Protein AF-A0A1Y3MZN8-F1 (afdb_monomer_lite)

Foldseek 3Di:
DDDDPPPPDPDDDPLVVLLVVLLCPPVPCVDPVVVVCQQQQLVSLLVSCVVCVVSVHNVSDDLVVVLVQLQQQADPQLAGTSGHPHDGWLVSRLSSLSSCVSSVNNVVGPLVSSLSQLLVQQDPQRFGAGHPVRDTFLVSLVSSCNSCVSVVRNVSHDPVSVVVQQVQQQDPVRAGARGRPHDGDPVNGD

pLDDT: mean 92.93, std 9.63, range [48.59, 98.75]

Structure (mmCIF, N/CA/C/O backbone):
data_AF-A0A1Y3MZN8-F1
#
_entry.id   AF-A0A1Y3MZN8-F1
#
loop_
_atom_site.group_PDB
_atom_site.id
_atom_site.type_symbol
_atom_site.label_atom_id
_atom_site.label_alt_id
_atom_site.label_comp_id
_atom_site.label_asym_id
_atom_site.label_entity_id
_atom_site.label_seq_id
_atom_site.pdbx_PDB_ins_code
_atom_site.Cartn_x
_atom_site.Cartn_y
_atom_site.Cartn_z
_atom_site.occupancy
_atom_site.B_iso_or_equiv
_atom_site.auth_seq_id
_atom_site.auth_comp_id
_atom_site.auth_asym_id
_atom_site.auth_atom_id
_atom_site.pdbx_PDB_model_num
ATOM 1 N N . MET A 1 1 ? 20.634 -31.016 40.117 1.00 48.59 1 MET A N 1
ATOM 2 C CA . MET A 1 1 ? 20.096 -29.992 39.199 1.00 48.59 1 MET A CA 1
ATOM 3 C C . MET A 1 1 ? 18.591 -29.995 39.355 1.00 48.59 1 MET A C 1
ATOM 5 O O . MET A 1 1 ? 17.971 -30.985 39.003 1.00 48.59 1 MET A O 1
ATOM 9 N N . SER A 1 2 ? 18.028 -28.968 39.987 1.00 57.25 2 SER A N 1
ATOM 10 C CA . SER A 1 2 ? 16.578 -28.796 40.109 1.00 57.25 2 SER A CA 1
ATOM 11 C C . SER A 1 2 ? 15.991 -28.454 38.739 1.00 57.25 2 SER A C 1
ATOM 13 O O . SER A 1 2 ? 16.454 -27.506 38.106 1.00 57.25 2 SER A O 1
ATOM 15 N N . GLU A 1 3 ? 15.002 -29.222 38.284 1.00 60.75 3 GLU A N 1
ATOM 16 C CA . GLU A 1 3 ? 14.207 -28.900 37.097 1.00 60.75 3 GLU A CA 1
ATOM 17 C C . GLU A 1 3 ? 13.545 -27.529 37.275 1.00 60.75 3 GLU A C 1
ATOM 19 O O . GLU A 1 3 ? 12.799 -27.299 38.230 1.00 60.75 3 GLU A O 1
ATOM 24 N N . ILE A 1 4 ? 13.834 -26.603 36.360 1.00 66.38 4 ILE A N 1
ATOM 25 C CA . ILE A 1 4 ? 13.130 -25.326 36.268 1.00 66.38 4 ILE A CA 1
ATOM 26 C C . ILE A 1 4 ? 11.736 -25.641 35.722 1.00 66.38 4 ILE A C 1
ATOM 28 O O . ILE A 1 4 ? 11.580 -25.950 34.541 1.00 66.38 4 ILE A O 1
ATOM 32 N N . LYS A 1 5 ? 10.716 -25.581 36.582 1.00 61.28 5 LYS A N 1
ATOM 33 C CA . LYS A 1 5 ? 9.319 -25.572 36.140 1.00 61.28 5 LYS A CA 1
ATOM 34 C C . LYS A 1 5 ? 9.062 -24.241 35.439 1.00 61.28 5 LYS A C 1
ATOM 36 O O . LYS A 1 5 ? 8.977 -23.209 36.096 1.00 61.28 5 LYS A O 1
ATOM 41 N N . ILE A 1 6 ? 8.958 -24.265 34.114 1.00 66.06 6 ILE A N 1
ATOM 42 C CA . ILE A 1 6 ? 8.431 -23.131 33.354 1.00 66.06 6 ILE A CA 1
ATOM 43 C C . ILE A 1 6 ? 6.932 -23.077 33.665 1.00 66.06 6 ILE A C 1
ATOM 45 O O . ILE A 1 6 ? 6.164 -23.895 33.159 1.00 66.06 6 ILE A O 1
ATOM 49 N N . GLU A 1 7 ? 6.521 -22.167 34.548 1.00 66.75 7 GLU A N 1
ATOM 50 C CA . GLU A 1 7 ? 5.107 -21.837 34.726 1.00 66.75 7 GLU A CA 1
ATOM 51 C C . GLU A 1 7 ? 4.574 -21.290 33.398 1.00 66.75 7 GLU A C 1
ATOM 53 O O . GLU A 1 7 ? 4.899 -20.178 32.983 1.00 66.75 7 GLU A O 1
ATOM 58 N N . GLN A 1 8 ? 3.769 -22.090 32.698 1.00 64.38 8 GLN A N 1
ATOM 59 C CA . GLN A 1 8 ? 2.957 -21.589 31.598 1.00 64.38 8 GLN A CA 1
ATOM 60 C C . GLN A 1 8 ? 1.834 -20.747 32.195 1.00 64.38 8 GLN A C 1
ATOM 62 O O . GLN A 1 8 ? 0.797 -21.263 32.610 1.00 64.38 8 GLN A O 1
ATOM 67 N N . PHE A 1 9 ? 2.048 -19.436 32.247 1.00 62.34 9 PHE A N 1
ATOM 68 C CA . PHE A 1 9 ? 0.963 -18.500 32.490 1.00 62.34 9 PHE A CA 1
ATOM 69 C C . PHE A 1 9 ? -0.005 -18.577 31.302 1.00 62.34 9 PHE A C 1
ATOM 71 O O . PHE A 1 9 ? 0.437 -18.426 30.159 1.00 62.34 9 PHE A O 1
ATOM 78 N N . PRO A 1 10 ? -1.309 -18.821 31.519 1.00 67.69 10 PRO A N 1
ATOM 79 C CA . PRO A 1 10 ? -2.276 -18.758 30.437 1.00 67.69 10 PRO A CA 1
ATOM 80 C C . PRO A 1 10 ? -2.327 -17.316 29.929 1.00 67.69 10 PRO A C 1
ATOM 82 O O . PRO A 1 10 ? -2.839 -16.420 30.599 1.00 67.69 10 PRO A O 1
ATOM 85 N N . VAL A 1 11 ? -1.759 -17.084 28.746 1.00 82.12 11 VAL A N 1
ATOM 86 C CA . VAL A 1 11 ? -1.818 -15.783 28.081 1.00 82.12 11 VAL A CA 1
ATOM 87 C C . VAL A 1 11 ? -3.250 -15.589 27.595 1.00 82.12 11 VAL A C 1
ATOM 89 O O . VAL A 1 11 ? -3.688 -16.223 26.636 1.00 82.12 11 VAL A O 1
ATOM 92 N N . LYS A 1 12 ? -4.003 -14.737 28.293 1.00 89.50 12 LYS A N 1
ATOM 93 C CA . LYS A 1 12 ? -5.338 -14.308 27.878 1.00 89.50 12 LYS A CA 1
ATOM 94 C C . LYS A 1 12 ? -5.213 -13.010 27.085 1.00 89.50 12 LYS A C 1
ATOM 96 O O . LYS A 1 12 ? -4.598 -12.057 27.555 1.00 89.50 12 LYS A O 1
ATOM 101 N N . LEU A 1 13 ? -5.815 -12.971 25.899 1.00 91.56 13 LEU A N 1
ATOM 102 C CA . LEU A 1 13 ? -5.937 -11.739 25.125 1.00 91.56 13 LEU A CA 1
ATOM 103 C C . LEU A 1 13 ? -6.935 -10.800 25.813 1.00 91.56 13 LEU A C 1
ATOM 105 O O . LEU A 1 13 ? -8.098 -11.149 26.018 1.00 91.56 13 LEU A O 1
ATOM 109 N N . GLU A 1 14 ? -6.480 -9.603 26.164 1.00 94.31 14 GLU A N 1
ATOM 110 C CA . GLU A 1 14 ? -7.276 -8.597 26.868 1.00 94.31 14 GLU A CA 1
ATOM 111 C C . GLU A 1 14 ? -8.025 -7.708 25.863 1.00 94.31 14 GLU A C 1
ATOM 113 O O . GLU A 1 14 ? -7.744 -6.516 25.731 1.00 94.31 14 GLU A O 1
ATOM 118 N N . THR A 1 15 ? -8.975 -8.298 25.128 1.00 95.06 15 THR A N 1
ATOM 119 C CA . THR A 1 15 ? -9.696 -7.652 24.014 1.00 95.06 15 THR A CA 1
ATOM 120 C C . THR A 1 15 ? -10.237 -6.267 24.367 1.00 95.06 15 THR A C 1
ATOM 122 O O . THR A 1 15 ? -10.003 -5.319 23.626 1.00 95.06 15 THR A O 1
ATOM 125 N N . GLU A 1 16 ? -10.888 -6.106 25.520 1.00 95.06 16 GLU A N 1
ATOM 126 C CA . GLU A 1 16 ? -11.476 -4.824 25.939 1.00 95.06 16 GLU A CA 1
ATOM 127 C C . GLU A 1 16 ? -10.440 -3.695 26.047 1.00 95.06 16 GLU A C 1
ATOM 129 O O . GLU A 1 16 ? -10.723 -2.557 25.672 1.00 95.06 16 GLU A O 1
ATOM 134 N N . LYS A 1 17 ? -9.218 -4.003 26.503 1.00 95.12 17 LYS A N 1
ATOM 135 C CA . LYS A 1 17 ? -8.134 -3.014 26.598 1.00 95.12 17 LYS A CA 1
ATOM 136 C C . LYS A 1 17 ? -7.641 -2.602 25.216 1.00 95.12 17 LYS A C 1
ATOM 138 O O . LYS A 1 17 ? -7.389 -1.421 24.998 1.00 95.12 17 LYS A O 1
ATOM 143 N N . HIS A 1 18 ? -7.551 -3.550 24.283 1.00 95.06 18 HIS A N 1
ATOM 144 C CA . HIS A 1 18 ? -7.189 -3.257 22.897 1.00 95.06 18 HIS A CA 1
ATOM 145 C C . HIS A 1 18 ? -8.262 -2.414 22.200 1.00 95.06 18 HIS A C 1
ATOM 147 O O . HIS A 1 18 ? -7.925 -1.419 21.570 1.00 95.06 18 HIS A O 1
ATOM 153 N N . LEU A 1 19 ? -9.548 -2.740 22.370 1.00 94.69 19 LEU A N 1
ATOM 154 C CA . LEU A 1 19 ? -10.644 -1.948 21.798 1.00 94.69 19 LEU A CA 1
ATOM 155 C C . LEU A 1 19 ? -10.687 -0.531 22.371 1.00 94.69 19 LEU A C 1
ATOM 157 O O . LEU A 1 19 ? -10.927 0.419 21.630 1.00 94.69 19 LEU A O 1
ATOM 161 N N . LYS A 1 20 ? -10.434 -0.380 23.676 1.00 94.12 20 LYS A N 1
ATOM 162 C CA . LYS A 1 20 ? -10.314 0.938 24.299 1.00 94.12 20 LYS A CA 1
ATOM 163 C C . LYS A 1 20 ? -9.157 1.733 23.688 1.00 94.12 20 LYS A C 1
ATOM 165 O O . LYS A 1 20 ? -9.376 2.857 23.260 1.00 94.12 20 LYS A O 1
ATOM 170 N N . TYR A 1 21 ? -7.972 1.130 23.581 1.00 93.62 21 TYR A N 1
ATOM 171 C CA . TYR A 1 21 ? -6.814 1.767 22.949 1.00 93.62 21 TYR A CA 1
ATOM 172 C C . TYR A 1 21 ? -7.122 2.227 21.517 1.00 93.62 21 TYR A C 1
ATOM 174 O O . TYR A 1 21 ? -6.865 3.376 21.180 1.00 93.62 21 TYR A O 1
ATOM 182 N N . LEU A 1 22 ? -7.747 1.368 20.704 1.00 92.56 22 LEU A N 1
ATOM 183 C CA . LEU A 1 22 ? -8.125 1.690 19.325 1.00 92.56 22 LEU A CA 1
ATOM 184 C C . LEU A 1 22 ? -9.100 2.872 19.220 1.00 92.56 22 LEU A C 1
ATOM 186 O O . LEU A 1 22 ? -8.965 3.678 18.303 1.00 92.56 22 LEU A O 1
ATOM 190 N N . LYS A 1 23 ? -10.059 2.988 20.149 1.00 89.19 23 LYS A N 1
ATOM 191 C CA . LYS A 1 23 ? -10.977 4.138 20.222 1.00 89.19 23 LYS A CA 1
ATOM 192 C C . LYS A 1 23 ? -10.267 5.414 20.671 1.00 89.19 23 LYS A C 1
ATOM 194 O O . LYS A 1 23 ? -10.567 6.488 20.163 1.00 89.19 23 LYS A O 1
ATOM 199 N N . ASP A 1 24 ? -9.324 5.292 21.601 1.00 88.69 24 ASP A N 1
ATOM 200 C CA . ASP A 1 24 ? -8.628 6.433 22.196 1.00 88.69 24 ASP A CA 1
ATOM 201 C C . ASP A 1 24 ? -7.578 7.067 21.260 1.00 88.69 24 ASP A C 1
ATOM 203 O O . ASP A 1 24 ? -7.214 8.228 21.459 1.00 88.69 24 ASP A O 1
ATOM 207 N N . LEU A 1 25 ? -7.143 6.362 20.205 1.00 83.62 25 LEU A N 1
ATOM 208 C CA . LEU A 1 25 ? -6.173 6.864 19.218 1.00 83.62 25 LEU A CA 1
ATOM 209 C C . LEU A 1 25 ? -6.606 8.163 18.515 1.00 83.62 25 LEU A C 1
ATOM 211 O O . LEU A 1 25 ? -5.743 8.932 18.106 1.00 83.62 25 LEU A O 1
ATOM 215 N N . ASN A 1 26 ? -7.910 8.430 18.389 1.00 74.62 26 ASN A N 1
ATOM 216 C CA . ASN A 1 26 ? -8.420 9.644 17.734 1.00 74.62 26 ASN A CA 1
ATOM 217 C C . ASN A 1 26 ? -8.808 10.767 18.719 1.00 74.62 26 ASN A C 1
ATOM 219 O O . ASN A 1 26 ? -9.203 11.848 18.293 1.00 74.62 26 ASN A O 1
ATOM 223 N N . ASN A 1 27 ? -8.719 10.533 20.033 1.00 74.56 27 ASN A N 1
ATOM 224 C CA . ASN A 1 27 ? -9.294 11.434 21.043 1.00 74.56 27 ASN A CA 1
ATOM 225 C C . ASN A 1 27 ? -8.393 12.628 21.420 1.00 74.56 27 ASN A C 1
ATOM 227 O O . ASN A 1 27 ? -8.853 13.529 22.116 1.00 74.56 27 ASN A O 1
ATOM 231 N N . HIS A 1 28 ? -7.136 12.661 20.966 1.00 72.94 28 HIS A N 1
ATOM 232 C CA . HIS A 1 28 ? -6.119 13.628 21.409 1.00 72.94 28 HIS A CA 1
ATOM 233 C C . HIS A 1 28 ? -5.724 14.623 20.300 1.00 72.94 28 HIS A C 1
ATOM 235 O O . HIS A 1 28 ? -4.547 14.879 20.071 1.00 72.94 28 HIS A O 1
ATOM 241 N N . GLN A 1 29 ? -6.710 15.183 19.589 1.00 74.25 29 GLN A N 1
ATOM 242 C CA . GLN A 1 29 ? -6.488 16.057 18.419 1.00 74.25 29 GLN A CA 1
ATOM 243 C C . GLN A 1 29 ? -5.775 17.385 18.747 1.00 74.25 29 GLN A C 1
ATOM 245 O O . GLN A 1 29 ? -5.175 18.005 17.870 1.00 74.25 29 GLN A O 1
ATOM 250 N N . ASP A 1 30 ? -5.802 17.799 20.016 1.00 74.69 30 ASP A N 1
ATOM 251 C CA . ASP A 1 30 ? -5.185 19.041 20.494 1.00 74.69 30 ASP A CA 1
ATOM 252 C C . ASP A 1 30 ? -3.701 18.877 20.886 1.00 74.69 30 ASP A C 1
ATOM 254 O O . ASP A 1 30 ? -3.036 19.849 21.252 1.00 74.69 30 ASP A O 1
ATOM 258 N N . GLU A 1 31 ? -3.156 17.658 20.831 1.00 82.06 31 GLU A N 1
ATOM 259 C CA . GLU A 1 31 ? -1.791 17.365 21.270 1.00 82.06 31 GLU A CA 1
ATOM 260 C C . GLU A 1 31 ? -0.775 17.456 20.125 1.00 82.06 31 GLU A C 1
ATOM 262 O O . GLU A 1 31 ? -1.060 17.142 18.971 1.00 82.06 31 GLU A O 1
ATOM 267 N N . LEU A 1 32 ? 0.467 17.841 20.440 1.00 79.94 32 LEU A N 1
ATOM 268 C CA . LEU A 1 32 ? 1.551 17.900 19.449 1.00 79.94 32 LEU A CA 1
ATOM 269 C C . LEU A 1 32 ? 1.779 16.540 18.764 1.00 79.94 32 LEU A C 1
ATOM 271 O O . LEU A 1 32 ? 2.056 16.487 17.569 1.00 79.94 32 LEU A O 1
ATOM 275 N N . GLU A 1 33 ? 1.634 15.443 19.508 1.00 78.88 33 GLU A N 1
ATOM 276 C CA .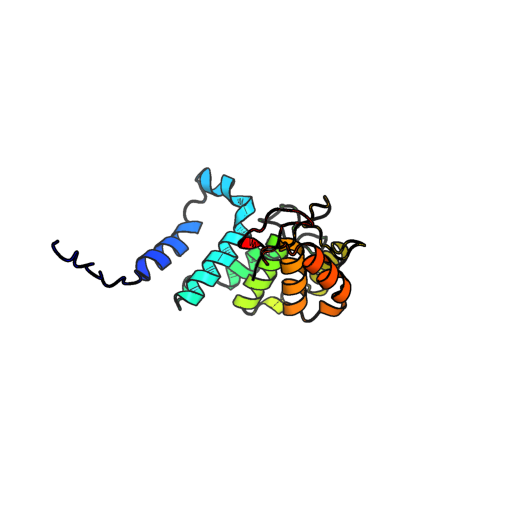 GLU A 1 33 ? 1.804 14.076 19.004 1.00 78.88 33 GLU A CA 1
ATOM 277 C C . GLU A 1 33 ? 0.803 13.729 17.893 1.00 78.88 33 GLU A C 1
ATOM 279 O O . GLU A 1 33 ? 1.151 13.019 16.945 1.00 78.88 33 GLU A O 1
ATOM 284 N N . TYR A 1 34 ? -0.410 14.287 17.949 1.00 81.12 34 TYR A N 1
ATOM 285 C CA . TYR A 1 34 ? -1.398 14.125 16.888 1.00 81.12 34 TYR A CA 1
ATOM 286 C C . TYR A 1 34 ? -0.881 14.705 15.571 1.00 81.12 34 TYR A C 1
ATOM 288 O O . TYR A 1 34 ? -0.898 14.030 14.546 1.00 81.12 34 TYR A O 1
ATOM 296 N N . TRP A 1 35 ? -0.341 15.921 15.594 1.00 81.25 35 TRP A N 1
ATOM 297 C CA . TRP A 1 35 ? 0.201 16.565 14.395 1.00 81.25 35 TRP A CA 1
ATOM 298 C C . TRP A 1 35 ? 1.479 15.886 13.890 1.00 81.25 35 TRP A C 1
ATOM 300 O O . TRP A 1 35 ? 1.657 15.723 12.687 1.00 81.25 35 TRP A O 1
ATOM 310 N N . LEU A 1 36 ? 2.335 15.398 14.793 1.00 85.12 36 LEU A N 1
ATOM 311 C CA . LEU A 1 36 ? 3.555 14.665 14.423 1.00 85.12 36 LEU A CA 1
ATOM 312 C C . LEU A 1 36 ? 3.282 13.316 13.741 1.00 85.12 36 LEU A C 1
ATOM 314 O O . LEU A 1 36 ? 4.157 12.785 13.061 1.00 85.12 36 LEU A O 1
ATOM 318 N N . THR A 1 37 ? 2.084 12.758 13.913 1.00 84.88 37 THR A N 1
ATOM 319 C CA . THR A 1 37 ? 1.677 11.473 13.324 1.00 84.88 37 THR A CA 1
ATOM 320 C C . THR A 1 37 ? 0.743 11.632 12.128 1.00 84.88 37 THR A C 1
ATOM 322 O O . THR A 1 37 ? 0.223 10.641 11.618 1.00 84.88 37 THR A O 1
ATOM 325 N N . GLU A 1 38 ? 0.547 12.856 11.634 1.00 87.50 38 GLU A N 1
ATOM 326 C CA . GLU A 1 38 ? -0.379 13.138 10.537 1.00 87.50 38 GLU A CA 1
ATOM 327 C C . GLU A 1 38 ? -0.049 12.346 9.264 1.00 87.50 38 GLU A C 1
ATOM 329 O O . GLU A 1 38 ? -0.931 11.708 8.696 1.00 87.50 38 GLU A O 1
ATOM 334 N N . ALA A 1 39 ? 1.230 12.265 8.885 1.00 87.81 39 ALA A N 1
ATOM 335 C CA . ALA A 1 39 ? 1.675 11.478 7.731 1.00 87.81 39 ALA A CA 1
ATOM 336 C C . ALA A 1 39 ? 1.442 9.960 7.889 1.00 87.81 39 ALA A C 1
ATOM 338 O O . ALA A 1 39 ? 1.620 9.196 6.945 1.00 87.81 39 ALA A O 1
ATOM 339 N N . LEU A 1 40 ? 1.067 9.485 9.078 1.00 89.69 40 LEU A N 1
ATOM 340 C CA . LEU A 1 40 ? 0.736 8.085 9.337 1.00 89.69 40 LEU A CA 1
ATOM 341 C C . LEU A 1 40 ? -0.771 7.847 9.432 1.00 89.69 40 LEU A C 1
A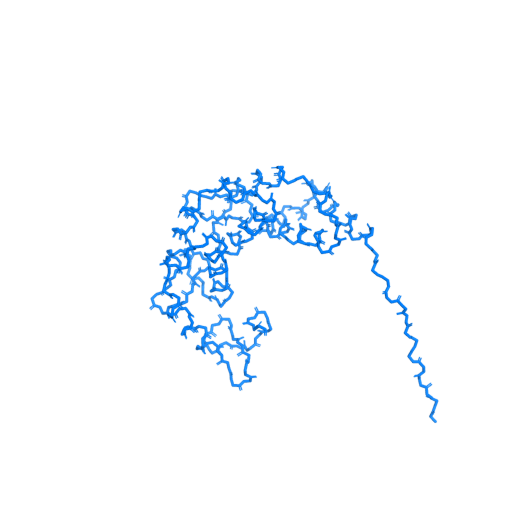TOM 343 O O . LEU A 1 40 ? -1.170 6.700 9.609 1.00 89.69 40 LEU A O 1
ATOM 347 N N . ARG A 1 41 ? -1.615 8.880 9.332 1.00 92.75 41 ARG A N 1
ATOM 348 C CA . ARG A 1 41 ? -3.030 8.799 9.715 1.00 92.75 41 ARG A CA 1
ATOM 349 C C . ARG A 1 41 ? -3.808 7.777 8.900 1.00 92.75 41 ARG A C 1
ATOM 351 O O . ARG A 1 41 ? -4.457 6.912 9.484 1.00 92.75 41 ARG A O 1
ATOM 358 N N . LEU A 1 42 ? -3.678 7.809 7.577 1.00 95.44 42 LEU A N 1
ATOM 359 C CA . LEU A 1 42 ? -4.334 6.848 6.693 1.00 95.44 42 LEU A CA 1
ATOM 360 C C . LEU A 1 42 ? -3.891 5.403 6.991 1.00 95.44 42 LEU A C 1
ATOM 362 O O . LEU A 1 42 ? -4.726 4.510 7.148 1.00 95.44 42 LEU A O 1
ATOM 366 N N . ASN A 1 43 ? -2.587 5.170 7.167 1.00 95.44 43 ASN A N 1
ATOM 367 C CA . ASN A 1 43 ? -2.070 3.848 7.543 1.00 95.44 43 ASN A CA 1
ATOM 368 C C . ASN A 1 43 ? -2.537 3.429 8.947 1.00 95.44 43 ASN A C 1
ATOM 370 O O . ASN A 1 43 ? -2.865 2.266 9.169 1.00 95.44 43 ASN A O 1
ATOM 374 N N . GLY A 1 44 ? -2.622 4.378 9.880 1.00 94.44 44 GLY A N 1
ATOM 375 C CA . GLY A 1 44 ? -3.153 4.181 11.225 1.00 94.44 44 GLY A CA 1
ATOM 376 C C . GLY A 1 44 ? -4.609 3.730 11.210 1.00 94.44 44 GLY A C 1
ATOM 377 O O . GLY A 1 44 ? -4.967 2.808 11.942 1.00 94.44 44 GLY A O 1
ATOM 378 N N . ILE A 1 45 ? -5.427 4.300 10.321 1.00 95.25 45 ILE A N 1
ATOM 379 C CA . ILE A 1 45 ? -6.804 3.853 10.083 1.00 95.25 45 ILE A CA 1
ATOM 380 C C . ILE A 1 45 ? -6.813 2.414 9.567 1.00 95.25 45 ILE A C 1
ATOM 382 O O . ILE A 1 45 ? -7.524 1.580 10.128 1.00 95.25 45 ILE A O 1
ATOM 386 N N . TYR A 1 46 ? -5.995 2.092 8.558 1.00 97.38 46 TYR A N 1
ATOM 387 C CA . TYR A 1 46 ? -5.878 0.725 8.041 1.00 97.38 46 TYR A CA 1
ATOM 388 C C . TYR A 1 46 ? -5.496 -0.283 9.138 1.00 97.38 46 TYR A C 1
ATOM 390 O O . TYR A 1 46 ? -6.135 -1.333 9.267 1.00 97.38 46 TYR A O 1
ATOM 398 N N . TRP A 1 47 ? -4.500 0.031 9.971 1.00 96.38 47 TRP A N 1
ATOM 399 C CA . TRP A 1 47 ? -4.102 -0.831 11.087 1.00 96.38 47 TRP A CA 1
ATOM 400 C C . TRP A 1 47 ? -5.202 -0.953 12.139 1.00 96.38 47 TRP A C 1
ATOM 402 O O . TRP A 1 47 ? -5.481 -2.060 12.601 1.00 96.38 47 TRP A O 1
ATOM 412 N N . GLY A 1 48 ? -5.846 0.160 12.493 1.00 95.81 48 GLY A N 1
ATOM 413 C CA . GLY A 1 48 ? -6.904 0.203 13.493 1.00 95.81 48 GLY A CA 1
ATOM 414 C C . GLY A 1 48 ? -8.117 -0.626 13.087 1.00 95.81 48 GLY A C 1
ATOM 415 O O . GLY A 1 48 ? -8.534 -1.517 13.831 1.00 95.81 48 GLY A O 1
ATOM 416 N N . VAL A 1 49 ? -8.638 -0.409 11.875 1.00 95.88 49 VAL A N 1
ATOM 417 C CA . VAL A 1 49 ? -9.793 -1.160 11.368 1.00 95.88 49 VAL A CA 1
ATOM 418 C C . VAL A 1 49 ? -9.457 -2.643 11.203 1.00 95.88 49 VAL A C 1
ATOM 420 O O . VAL A 1 49 ? -10.225 -3.497 11.642 1.00 95.88 49 VAL A O 1
ATOM 423 N N . THR A 1 50 ? -8.269 -2.979 10.691 1.00 96.69 50 THR A N 1
ATOM 424 C CA . THR A 1 50 ? -7.826 -4.378 10.570 1.00 96.69 50 THR A CA 1
ATOM 425 C C . THR A 1 50 ? -7.736 -5.053 11.939 1.00 96.69 50 THR A C 1
ATOM 427 O O . THR A 1 50 ? -8.220 -6.174 12.111 1.00 96.69 50 THR A O 1
ATOM 430 N N . ALA A 1 51 ? -7.174 -4.371 12.942 1.00 96.75 51 ALA A N 1
ATOM 431 C CA . ALA A 1 51 ? -7.113 -4.879 14.308 1.00 96.75 51 ALA A CA 1
ATOM 432 C C . ALA A 1 51 ? -8.517 -5.105 14.892 1.00 96.75 51 ALA A C 1
ATOM 434 O O . ALA A 1 51 ? -8.765 -6.153 15.487 1.00 96.75 51 ALA A O 1
ATOM 435 N N . ALA A 1 52 ? -9.458 -4.184 14.670 1.00 95.88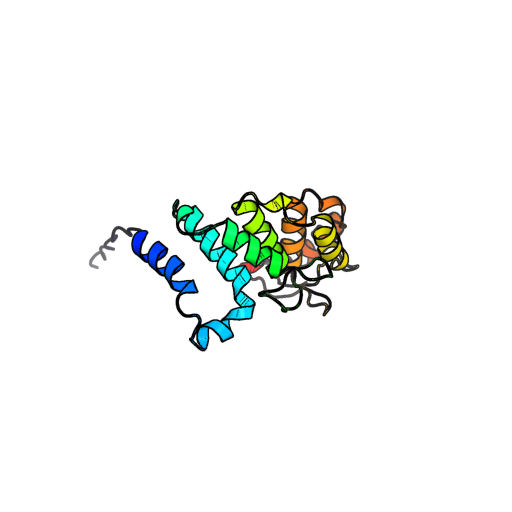 52 ALA A N 1
ATOM 436 C CA . ALA A 1 52 ? -10.846 -4.346 15.097 1.00 95.88 52 ALA A CA 1
ATOM 437 C C . ALA A 1 52 ? -11.524 -5.564 14.446 1.00 95.88 52 ALA A C 1
ATOM 439 O O . ALA A 1 52 ? -12.195 -6.332 15.138 1.00 95.88 52 ALA A O 1
ATOM 440 N N . TYR A 1 53 ? -11.287 -5.811 13.153 1.00 95.69 53 TYR A N 1
ATOM 441 C CA . TYR A 1 53 ? -11.767 -7.019 12.470 1.00 95.69 53 TYR A CA 1
ATOM 442 C C . TYR A 1 53 ? -11.152 -8.302 13.036 1.00 95.69 53 TYR A C 1
ATOM 444 O O . TYR A 1 53 ? -11.875 -9.270 13.277 1.00 95.69 53 TYR A O 1
ATOM 452 N N . ILE A 1 54 ? -9.842 -8.315 13.305 1.00 96.25 54 ILE A N 1
ATOM 453 C CA . ILE A 1 54 ? -9.158 -9.461 13.931 1.00 96.25 54 ILE A CA 1
ATOM 454 C C . ILE A 1 54 ? -9.736 -9.740 15.325 1.00 96.25 54 ILE A C 1
ATOM 456 O O . ILE A 1 54 ? -9.952 -10.897 15.693 1.00 96.25 54 ILE A O 1
ATOM 460 N N . LEU A 1 55 ? -10.043 -8.685 16.082 1.00 96.25 55 LEU A N 1
ATOM 461 C CA . LEU A 1 55 ? -10.694 -8.770 17.389 1.00 96.25 55 LEU A CA 1
ATOM 462 C C . LEU A 1 55 ? -12.195 -9.088 17.306 1.00 96.25 55 LEU A C 1
ATOM 464 O O . LEU A 1 55 ? -12.801 -9.324 18.347 1.00 96.25 55 LEU A O 1
ATOM 468 N N . LYS A 1 56 ? -12.778 -9.162 16.100 1.00 96.12 56 LYS A N 1
ATOM 469 C CA . LYS A 1 56 ? -14.209 -9.401 15.833 1.00 96.12 56 LYS A CA 1
ATOM 470 C C . LYS A 1 56 ? -15.137 -8.311 16.375 1.00 96.12 56 LYS A C 1
ATOM 472 O O . LYS A 1 56 ? -16.276 -8.604 16.724 1.00 96.12 56 LYS A O 1
ATOM 477 N N . HIS A 1 57 ? -14.643 -7.077 16.414 1.00 95.81 57 HIS A N 1
ATOM 478 C CA . HIS A 1 57 ? -15.379 -5.899 16.865 1.00 95.81 57 HIS A CA 1
ATOM 479 C C . HIS A 1 57 ? -15.256 -4.717 15.882 1.00 95.81 57 HIS A C 1
ATOM 481 O O . HIS A 1 57 ? -14.814 -3.636 16.277 1.00 95.81 57 HIS A O 1
ATOM 487 N N . PRO A 1 58 ? -15.580 -4.892 14.585 1.00 94.12 58 PRO A N 1
ATOM 488 C CA . PRO A 1 58 ? -15.509 -3.806 13.604 1.00 94.12 58 PRO A CA 1
ATOM 489 C C . PRO A 1 58 ? -16.450 -2.632 13.923 1.00 94.12 58 PRO A C 1
ATOM 491 O O . PRO A 1 58 ? -16.175 -1.504 13.527 1.00 94.12 58 PRO A O 1
ATOM 494 N N . GLU A 1 59 ? -17.519 -2.871 14.688 1.00 94.12 59 GLU A N 1
ATOM 495 C CA . GLU A 1 59 ? -18.533 -1.883 15.076 1.00 94.12 59 GLU A CA 1
ATOM 496 C C . GLU A 1 59 ? -18.012 -0.742 15.961 1.00 94.12 59 GLU A C 1
ATOM 498 O O . GLU A 1 59 ? -18.761 0.178 16.285 1.00 94.12 59 GLU A O 1
ATOM 503 N N . ILE A 1 60 ? -16.746 -0.790 16.390 1.00 93.69 60 ILE A N 1
ATOM 504 C CA . ILE A 1 60 ? -16.127 0.319 17.122 1.00 93.69 60 ILE A CA 1
ATOM 505 C C . ILE A 1 60 ? -15.857 1.544 16.241 1.00 93.69 60 ILE A C 1
ATOM 507 O O . ILE A 1 60 ? -15.603 2.611 16.797 1.00 93.69 60 ILE A O 1
ATOM 511 N N . TYR A 1 61 ? -15.889 1.385 14.916 1.00 93.69 61 TYR A N 1
ATOM 512 C CA . TYR A 1 61 ? -15.626 2.439 13.942 1.00 93.69 61 TYR A CA 1
ATOM 513 C C . TYR A 1 61 ? -16.881 2.812 13.149 1.00 93.69 61 TYR A C 1
ATOM 515 O O . TYR A 1 61 ? -17.705 1.956 12.826 1.00 93.69 61 TYR A O 1
ATOM 523 N N . ASP A 1 62 ? -16.984 4.088 12.775 1.00 94.44 62 ASP A N 1
ATOM 524 C CA . ASP A 1 62 ? -17.953 4.562 11.787 1.00 94.44 62 ASP A CA 1
ATOM 525 C C . ASP A 1 62 ? -17.342 4.454 10.380 1.00 94.44 62 ASP A C 1
ATOM 527 O O . ASP A 1 62 ? -16.460 5.223 9.994 1.00 94.44 62 ASP A O 1
ATOM 531 N N . PHE A 1 63 ? -17.800 3.473 9.598 1.00 95.19 63 PHE A N 1
ATOM 532 C CA . PHE A 1 63 ? -17.290 3.239 8.242 1.00 95.19 63 PHE A CA 1
ATOM 533 C C . PHE A 1 63 ? -17.652 4.343 7.255 1.00 95.19 63 PHE A C 1
ATOM 535 O O . PHE A 1 63 ? -16.944 4.520 6.262 1.00 95.19 63 PHE A O 1
ATOM 542 N N . LYS A 1 64 ? -18.725 5.096 7.509 1.00 95.69 64 LYS A N 1
ATOM 543 C CA . LYS A 1 64 ? -19.117 6.209 6.649 1.00 95.69 64 LYS A CA 1
ATOM 544 C C . LYS A 1 64 ? -18.162 7.378 6.847 1.00 95.69 64 LYS A C 1
ATOM 546 O O . LYS A 1 64 ? -17.643 7.898 5.863 1.00 95.69 64 LYS A O 1
ATOM 551 N N . GLU A 1 65 ? -17.906 7.753 8.098 1.00 94.31 65 GLU A N 1
ATOM 552 C CA . GLU A 1 65 ? -16.926 8.795 8.429 1.00 94.31 65 GLU A CA 1
ATOM 553 C C . GLU A 1 65 ? -15.529 8.409 7.923 1.00 94.31 65 GLU A C 1
ATOM 555 O O . GLU A 1 65 ? -14.854 9.202 7.267 1.00 94.31 65 GLU A O 1
ATOM 560 N N . MET A 1 66 ? -15.136 7.150 8.134 1.00 94.88 66 MET A N 1
ATOM 561 C CA . MET A 1 66 ? -13.865 6.618 7.650 1.00 94.88 66 MET A CA 1
ATOM 562 C C . MET A 1 66 ? -13.753 6.695 6.125 1.00 94.88 66 MET A C 1
ATOM 564 O O . MET A 1 66 ? -12.764 7.212 5.617 1.00 94.88 66 MET A O 1
ATOM 568 N N . THR A 1 67 ? -14.772 6.241 5.389 1.00 96.94 67 THR A N 1
ATOM 569 C CA . THR A 1 67 ? -14.793 6.310 3.917 1.00 96.94 67 THR A CA 1
ATOM 570 C C . THR A 1 67 ? -14.657 7.753 3.434 1.00 96.94 67 THR A C 1
ATOM 572 O O . THR A 1 67 ? -13.843 8.026 2.556 1.00 96.94 67 THR A O 1
ATOM 575 N N . GLN A 1 68 ? -15.380 8.696 4.046 1.00 97.25 68 GLN A N 1
ATOM 576 C CA . GLN A 1 68 ? -15.289 10.117 3.698 1.00 97.25 68 GLN A CA 1
ATOM 577 C C . GLN A 1 68 ? -13.878 10.679 3.907 1.00 97.25 68 GLN A C 1
ATOM 579 O O . GLN A 1 68 ? -13.364 11.370 3.027 1.00 97.25 68 GLN A O 1
ATOM 584 N N . PHE A 1 69 ? -13.234 10.352 5.030 1.00 96.50 69 PHE A N 1
ATOM 585 C CA . PHE A 1 69 ? -11.861 10.776 5.294 1.00 96.50 69 PHE A CA 1
ATOM 586 C C . PHE A 1 69 ? -10.872 10.173 4.288 1.00 96.50 69 PHE A C 1
ATOM 588 O O . PHE A 1 69 ? -10.055 10.899 3.722 1.00 96.50 69 PHE A O 1
ATOM 595 N N . ILE A 1 70 ? -10.969 8.869 4.008 1.00 97.81 70 ILE A N 1
ATOM 596 C CA . ILE A 1 70 ? -10.097 8.211 3.025 1.00 97.81 70 ILE A CA 1
ATOM 597 C C . ILE A 1 70 ? -10.234 8.885 1.661 1.00 97.81 70 ILE A C 1
ATOM 599 O O . ILE A 1 70 ? -9.223 9.253 1.072 1.00 97.81 70 ILE A O 1
ATOM 603 N N . LEU A 1 71 ? -11.462 9.120 1.189 1.00 97.62 71 LEU A N 1
ATOM 604 C CA . LEU A 1 71 ? -11.705 9.795 -0.088 1.00 97.62 71 LEU A CA 1
ATOM 605 C C . LEU A 1 71 ? -11.158 11.231 -0.112 1.00 97.62 71 LEU A C 1
ATOM 607 O O . LEU A 1 71 ? -10.671 11.664 -1.151 1.00 97.62 71 LEU A O 1
ATOM 611 N N . SER A 1 72 ? -11.169 11.954 1.015 1.00 97.25 72 SER A N 1
ATOM 612 C CA . SER A 1 72 ? -10.551 13.289 1.091 1.00 97.25 72 SER A CA 1
ATOM 613 C C . SER A 1 72 ? -9.020 13.286 1.002 1.00 97.25 72 SER A C 1
ATOM 615 O O . SER A 1 72 ? -8.435 14.330 0.737 1.00 97.25 72 SER A O 1
ATOM 617 N N . CYS A 1 73 ? -8.370 12.134 1.189 1.00 97.81 73 CYS A N 1
ATOM 618 C CA . CYS A 1 73 ? -6.921 11.992 1.028 1.00 97.81 73 CYS A CA 1
ATOM 619 C C . CYS A 1 73 ? -6.507 11.688 -0.426 1.00 97.81 73 CYS A C 1
ATOM 621 O O . CYS A 1 73 ? -5.315 11.516 -0.679 1.00 97.81 73 CYS A O 1
ATOM 623 N N . GLN A 1 74 ? -7.457 11.555 -1.366 1.00 97.81 74 GLN A N 1
ATOM 624 C CA . GLN A 1 74 ? -7.145 11.322 -2.777 1.00 97.81 74 GLN A CA 1
ATOM 625 C C . GLN A 1 74 ? -6.759 12.630 -3.475 1.00 97.81 74 GLN A C 1
ATOM 627 O O . GLN A 1 74 ? -7.514 13.601 -3.451 1.00 97.81 74 GLN A O 1
ATOM 632 N N . ASN A 1 75 ? -5.622 12.625 -4.164 1.00 97.81 75 ASN A N 1
ATOM 633 C CA . ASN A 1 75 ? -5.136 13.763 -4.935 1.00 97.81 75 ASN A CA 1
ATOM 634 C C . ASN A 1 75 ? -5.599 13.711 -6.400 1.00 97.81 75 ASN A C 1
ATOM 636 O O . ASN A 1 75 ? -6.087 12.693 -6.903 1.00 97.81 75 ASN A O 1
ATOM 640 N N . GLU A 1 76 ? -5.421 14.824 -7.121 1.00 96.75 76 GLU A N 1
ATOM 641 C CA . GLU A 1 76 ? -5.825 14.952 -8.530 1.00 96.75 76 GLU A CA 1
ATOM 642 C C . GLU A 1 76 ? -5.175 13.906 -9.444 1.00 96.75 76 GLU A C 1
ATOM 644 O O . GLU A 1 76 ? -5.787 13.471 -10.421 1.00 96.75 76 GLU A O 1
ATOM 649 N N . ASP A 1 77 ? -3.960 13.482 -9.094 1.00 97.25 77 ASP A N 1
ATOM 650 C CA . ASP A 1 77 ? -3.150 12.525 -9.839 1.00 97.25 77 ASP A CA 1
ATOM 651 C C . ASP A 1 77 ? -3.580 11.058 -9.654 1.00 97.25 77 ASP A C 1
ATOM 653 O O . ASP A 1 77 ? -2.963 10.167 -10.242 1.00 97.25 77 ASP A O 1
ATOM 657 N N . GLY A 1 78 ? -4.621 10.825 -8.846 1.00 97.75 78 GLY A N 1
ATOM 658 C CA . GLY A 1 78 ? -5.256 9.536 -8.590 1.00 97.75 78 GLY A CA 1
ATOM 659 C C . GLY A 1 78 ? -4.726 8.777 -7.375 1.00 97.75 78 GLY A C 1
ATOM 660 O O . GLY A 1 78 ? -5.406 7.852 -6.918 1.00 97.75 78 GLY A O 1
ATOM 661 N N . GLY A 1 79 ? -3.562 9.157 -6.843 1.00 98.25 79 GLY A N 1
ATOM 662 C CA . GLY A 1 79 ? -2.980 8.555 -5.646 1.00 98.25 79 GLY A CA 1
ATOM 663 C C . GLY A 1 79 ? -3.576 9.106 -4.351 1.00 98.25 79 GLY A C 1
ATOM 664 O O . GLY A 1 79 ? -4.361 10.053 -4.360 1.00 98.25 79 GLY A O 1
ATOM 665 N N . PHE A 1 80 ? -3.208 8.490 -3.228 1.00 98.56 80 PHE A N 1
ATOM 666 C CA . PHE A 1 80 ? -3.596 8.944 -1.889 1.00 98.56 80 PHE A CA 1
ATOM 667 C C . PHE A 1 80 ? -2.375 9.370 -1.075 1.00 98.56 80 PHE A C 1
ATOM 669 O O . PHE A 1 80 ? -1.324 8.728 -1.163 1.00 98.56 80 PHE A O 1
ATOM 676 N N . GLY A 1 81 ? -2.543 10.414 -0.263 1.00 97.94 81 GLY A N 1
ATOM 677 C CA . GLY A 1 81 ? -1.580 10.858 0.747 1.00 97.94 81 GLY A CA 1
ATOM 678 C C . GLY A 1 81 ? -1.828 10.260 2.136 1.00 97.94 81 GLY A C 1
ATOM 679 O O . GLY A 1 81 ? -2.840 9.602 2.384 1.00 97.94 81 GLY A O 1
ATOM 680 N N . GLY A 1 82 ? -0.895 10.485 3.068 1.00 95.50 82 GLY A N 1
ATOM 681 C CA . GLY A 1 82 ? -1.016 10.021 4.460 1.00 95.50 82 GLY A CA 1
ATOM 682 C C . GLY A 1 82 ? -2.120 10.726 5.258 1.00 95.50 82 GLY A C 1
ATOM 683 O O . GLY A 1 82 ? -2.638 10.159 6.224 1.00 95.50 82 GLY A O 1
ATOM 684 N N . CYS A 1 83 ? -2.492 11.927 4.822 1.00 95.81 83 CYS A N 1
ATOM 685 C CA . CYS A 1 83 ? -3.597 12.751 5.297 1.00 95.81 83 CYS A CA 1
ATOM 686 C C . CYS A 1 83 ? -4.088 13.643 4.137 1.00 95.81 83 CYS A C 1
ATOM 688 O O . CYS A 1 83 ? -3.541 13.594 3.033 1.00 95.81 83 CYS A O 1
ATOM 690 N N . THR A 1 84 ? -5.098 14.474 4.387 1.00 94.75 84 THR A N 1
ATOM 691 C CA . THR A 1 84 ? -5.521 15.536 3.463 1.00 94.75 84 THR A CA 1
ATOM 692 C C . THR A 1 84 ? -4.361 16.485 3.161 1.00 94.75 84 THR A C 1
ATOM 694 O O . THR A 1 84 ? -3.599 16.819 4.067 1.00 94.75 84 THR A O 1
ATOM 697 N N . ASP A 1 85 ? -4.252 16.930 1.909 1.00 93.56 85 ASP A N 1
ATOM 698 C CA . ASP A 1 85 ? -3.204 17.842 1.416 1.00 93.56 85 ASP A CA 1
ATOM 699 C C . ASP A 1 85 ? -1.764 17.287 1.481 1.00 93.56 85 ASP A C 1
ATOM 701 O O . ASP A 1 85 ? -0.800 18.041 1.344 1.00 93.56 85 ASP A O 1
ATOM 705 N N . HIS A 1 86 ? -1.592 15.975 1.690 1.00 95.88 86 HIS A N 1
ATOM 706 C CA . HIS A 1 86 ? -0.287 15.307 1.618 1.00 95.88 86 HIS A CA 1
ATOM 707 C C . HIS A 1 86 ? -0.063 14.699 0.232 1.00 95.88 86 HIS A C 1
ATOM 709 O O . HIS A 1 86 ? -1.004 14.217 -0.401 1.00 95.88 86 HIS A O 1
ATOM 715 N N . ASP A 1 87 ? 1.197 14.651 -0.203 1.00 97.12 87 ASP A N 1
ATOM 716 C CA . ASP A 1 87 ? 1.577 14.077 -1.495 1.00 97.12 87 ASP A CA 1
ATOM 717 C C . ASP A 1 87 ? 1.186 12.595 -1.612 1.00 97.12 87 ASP A C 1
ATOM 719 O O . ASP A 1 87 ? 1.228 11.820 -0.648 1.00 97.12 87 ASP A O 1
ATOM 723 N N . SER A 1 88 ? 0.815 12.198 -2.829 1.00 98.12 88 SER A N 1
ATOM 724 C CA . SER A 1 88 ? 0.440 10.826 -3.157 1.00 98.12 88 SER A CA 1
ATOM 725 C C . SER A 1 88 ? 1.619 9.867 -3.018 1.00 98.12 88 SER A C 1
ATOM 727 O O . SER A 1 88 ? 2.677 10.096 -3.601 1.00 98.12 88 SER A O 1
ATOM 729 N N . HIS A 1 89 ? 1.404 8.725 -2.362 1.00 98.31 89 HIS A N 1
ATOM 730 C CA . HIS A 1 89 ? 2.404 7.656 -2.277 1.00 98.31 89 HIS A CA 1
ATOM 731 C C . HIS A 1 89 ? 1.752 6.264 -2.346 1.00 98.31 89 HIS A C 1
ATOM 733 O O . HIS A 1 89 ? 0.633 6.049 -1.861 1.00 98.31 89 HIS A O 1
ATOM 739 N N . LEU A 1 90 ? 2.450 5.267 -2.903 1.00 97.94 90 LEU A N 1
ATOM 740 C CA . LEU A 1 90 ? 1.929 3.900 -3.071 1.00 97.94 90 LEU A CA 1
ATOM 741 C C . LEU A 1 90 ? 1.516 3.227 -1.763 1.00 97.94 90 LEU A C 1
ATOM 743 O O . LEU A 1 90 ? 0.554 2.457 -1.751 1.00 97.94 90 LEU A O 1
ATOM 747 N N . LEU A 1 91 ? 2.233 3.503 -0.670 1.00 97.69 91 LEU A N 1
ATOM 748 C CA . LEU A 1 91 ? 1.901 2.961 0.654 1.00 97.69 91 LEU A CA 1
ATOM 749 C C . LEU A 1 91 ? 0.484 3.375 1.072 1.00 97.69 91 LEU A C 1
ATOM 751 O O . LEU A 1 91 ? -0.342 2.515 1.375 1.00 97.69 91 LEU A O 1
ATOM 755 N N . TYR A 1 92 ? 0.191 4.675 1.018 1.00 98.31 92 TYR A N 1
ATOM 756 C CA . TYR A 1 92 ? -1.115 5.211 1.395 1.00 98.31 92 TYR A CA 1
ATOM 757 C C . TYR A 1 92 ? -2.191 4.832 0.382 1.00 98.31 92 TYR A C 1
ATOM 759 O O . TYR A 1 92 ? -3.304 4.496 0.769 1.00 98.31 92 TYR A O 1
ATOM 767 N N . THR A 1 93 ? -1.845 4.794 -0.906 1.00 98.62 93 THR A N 1
ATOM 768 C CA . THR A 1 93 ? -2.756 4.347 -1.967 1.00 98.62 93 THR A CA 1
ATOM 769 C C . THR A 1 93 ? -3.219 2.908 -1.735 1.00 98.62 93 THR A C 1
ATOM 771 O O . THR A 1 93 ? -4.417 2.635 -1.797 1.00 98.62 93 THR A O 1
ATOM 774 N N . LEU A 1 94 ? -2.311 1.982 -1.396 1.00 98.62 94 LEU A N 1
ATOM 775 C CA . LEU A 1 94 ? -2.717 0.622 -1.037 1.00 98.62 94 LEU A CA 1
ATOM 776 C C . LEU A 1 94 ? -3.596 0.625 0.222 1.00 98.62 94 LEU A C 1
ATOM 778 O O . LEU A 1 94 ? -4.659 0.006 0.207 1.00 98.62 94 LEU A O 1
ATOM 782 N N . SER A 1 95 ? -3.182 1.305 1.296 1.00 98.56 95 SER A N 1
ATOM 783 C CA . SER A 1 95 ? -3.964 1.333 2.536 1.00 98.56 95 SER A CA 1
ATOM 784 C C . SER A 1 95 ? -5.358 1.936 2.337 1.00 98.56 95 SER A C 1
ATOM 786 O O . SER A 1 95 ? -6.314 1.421 2.911 1.00 98.56 95 SER A O 1
ATOM 788 N N . ALA A 1 96 ? -5.517 2.929 1.460 1.00 98.50 96 ALA A N 1
ATOM 789 C CA . ALA A 1 96 ? -6.808 3.515 1.110 1.00 98.50 96 ALA A CA 1
ATOM 790 C C . ALA A 1 96 ? -7.716 2.474 0.449 1.00 98.50 96 ALA A C 1
ATOM 792 O O . ALA A 1 96 ? -8.829 2.231 0.911 1.00 98.50 96 ALA A O 1
ATOM 793 N N . ILE A 1 97 ? -7.208 1.785 -0.578 1.00 98.62 97 ILE A N 1
ATOM 794 C CA . ILE A 1 97 ? -7.937 0.711 -1.264 1.00 98.62 97 ILE A CA 1
ATOM 795 C C . ILE A 1 97 ? -8.284 -0.432 -0.305 1.00 98.62 97 ILE A C 1
ATOM 797 O O . ILE A 1 97 ? -9.379 -0.988 -0.384 1.00 98.62 97 ILE A O 1
ATOM 801 N N . GLN A 1 98 ? -7.402 -0.765 0.636 1.00 98.50 98 GLN A N 1
ATOM 802 C CA . GLN A 1 98 ? -7.680 -1.777 1.653 1.00 98.50 98 GLN A CA 1
ATOM 803 C C . GLN A 1 98 ? -8.775 -1.347 2.628 1.00 98.50 98 GLN A C 1
ATOM 805 O O . GLN A 1 98 ? -9.670 -2.143 2.901 1.00 98.50 98 GLN A O 1
ATOM 810 N N . VAL A 1 99 ? -8.748 -0.106 3.120 1.00 98.06 99 VAL A N 1
ATOM 811 C CA . VAL A 1 99 ? -9.796 0.419 4.007 1.00 98.06 99 VAL A CA 1
ATOM 812 C C . VAL A 1 99 ? -11.141 0.455 3.287 1.00 98.06 99 VAL A C 1
ATOM 814 O O . VAL A 1 99 ? -12.115 -0.081 3.807 1.00 98.06 99 VAL A O 1
ATOM 817 N N . LEU A 1 100 ? -11.192 0.979 2.059 1.00 98.12 100 LEU A N 1
ATOM 818 C CA . LEU A 1 100 ? -12.417 0.992 1.252 1.00 98.12 100 LEU A CA 1
ATOM 819 C C . LEU A 1 100 ? -12.944 -0.426 0.982 1.00 98.12 100 LEU A C 1
ATOM 821 O O . LEU A 1 100 ? -14.151 -0.648 0.971 1.00 98.12 100 LEU A O 1
ATOM 825 N N . ALA A 1 101 ? -12.060 -1.410 0.792 1.00 97.44 101 ALA A N 1
ATOM 826 C CA . ALA A 1 101 ? -12.464 -2.808 0.637 1.00 97.44 101 ALA A CA 1
ATOM 827 C C . ALA A 1 101 ? -13.052 -3.388 1.926 1.00 97.44 101 ALA A C 1
ATOM 829 O O . ALA A 1 101 ? -14.055 -4.094 1.881 1.00 97.44 101 ALA A O 1
ATOM 830 N N . ILE A 1 102 ? -12.440 -3.082 3.070 1.00 96.31 102 ILE A N 1
ATOM 831 C CA . ILE A 1 102 ? -12.909 -3.511 4.389 1.00 96.31 102 ILE A CA 1
ATOM 832 C C . ILE A 1 102 ? -14.287 -2.905 4.700 1.00 96.31 102 ILE A C 1
ATOM 834 O O . ILE A 1 102 ? -15.157 -3.604 5.218 1.00 96.31 102 ILE A O 1
ATOM 838 N N . CYS A 1 103 ? -14.497 -1.637 4.345 1.00 95.38 103 CYS A N 1
ATOM 839 C CA . CYS A 1 103 ? -15.761 -0.926 4.529 1.00 95.38 103 CYS A CA 1
ATOM 840 C C . CYS A 1 103 ? -16.839 -1.273 3.485 1.00 95.38 103 CYS A C 1
ATOM 842 O O . CYS A 1 103 ? -17.960 -0.791 3.620 1.00 95.38 103 CYS A O 1
ATOM 844 N N . ASP A 1 104 ? -16.530 -2.096 2.475 1.00 96.06 104 ASP A N 1
ATOM 845 C CA . ASP A 1 104 ? -17.396 -2.390 1.318 1.00 96.06 104 ASP A CA 1
ATOM 846 C C . ASP A 1 104 ? -17.801 -1.134 0.510 1.00 96.06 104 ASP A C 1
ATOM 848 O O . ASP A 1 104 ? -18.895 -1.033 -0.041 1.00 96.06 104 ASP A O 1
ATOM 852 N N . THR A 1 105 ? -16.892 -0.157 0.424 1.00 97.06 105 THR A N 1
ATOM 853 C CA . THR A 1 105 ? -17.085 1.145 -0.246 1.00 97.06 105 THR A CA 1
ATOM 854 C C . THR A 1 105 ? -16.129 1.369 -1.423 1.00 97.06 105 THR A C 1
ATOM 856 O O . THR A 1 105 ? -16.000 2.475 -1.943 1.00 97.06 105 THR A O 1
ATOM 859 N N . LEU A 1 106 ? -15.502 0.306 -1.946 1.00 96.19 106 LEU A N 1
ATOM 860 C CA . LEU A 1 106 ? -14.641 0.372 -3.142 1.00 96.19 106 LEU A CA 1
ATOM 861 C C . LEU A 1 106 ? -15.326 0.949 -4.390 1.00 96.19 106 LEU A C 1
ATOM 863 O O . LEU A 1 106 ? -14.640 1.316 -5.340 1.00 96.19 106 LEU A O 1
ATOM 867 N N . SER A 1 107 ? -16.657 0.963 -4.459 1.00 96.25 107 SER A N 1
ATOM 868 C CA . SER A 1 107 ? -17.392 1.590 -5.565 1.00 96.25 107 SER A CA 1
ATOM 869 C C . SER A 1 107 ? -17.403 3.118 -5.513 1.00 96.25 107 SER A C 1
ATOM 871 O O . SER A 1 107 ? -17.777 3.730 -6.507 1.00 96.25 107 SER A O 1
ATOM 873 N N . GLU A 1 108 ? -17.036 3.727 -4.383 1.00 96.38 108 GLU A N 1
ATOM 874 C CA . GLU A 1 108 ? -17.057 5.185 -4.200 1.00 96.38 108 GLU A CA 1
ATOM 875 C C . GLU A 1 108 ? -15.799 5.882 -4.737 1.00 96.38 108 GLU A C 1
ATOM 877 O O . GLU A 1 108 ? -15.826 7.086 -4.979 1.00 96.38 108 GLU A O 1
ATOM 882 N N . VAL A 1 109 ? -14.710 5.138 -4.962 1.00 96.06 109 VAL A N 1
ATOM 883 C CA . VAL A 1 109 ? -13.469 5.667 -5.543 1.00 96.06 109 VAL A CA 1
ATOM 884 C C . VAL A 1 109 ? -13.455 5.514 -7.064 1.00 96.06 109 VAL A C 1
ATOM 886 O O . VAL A 1 109 ? -13.877 4.491 -7.612 1.00 96.06 109 VAL A O 1
ATOM 889 N N . ASP A 1 110 ? -12.904 6.513 -7.754 1.00 95.88 110 ASP A N 1
ATOM 890 C CA . ASP A 1 110 ? -12.560 6.407 -9.171 1.00 95.88 110 ASP A CA 1
ATOM 891 C C . ASP A 1 110 ? -11.381 5.437 -9.345 1.00 95.88 110 ASP A C 1
ATOM 893 O O . ASP A 1 110 ? -10.208 5.786 -9.184 1.00 95.88 110 ASP A O 1
ATOM 897 N N . LYS A 1 111 ? -11.710 4.177 -9.639 1.00 97.19 111 LYS A N 1
ATOM 898 C CA . LYS A 1 111 ? -10.730 3.094 -9.777 1.00 97.19 111 LYS A CA 1
ATOM 899 C C . LYS A 1 111 ? -9.775 3.322 -10.941 1.00 97.19 111 LYS A C 1
ATOM 901 O O . LYS A 1 111 ? -8.631 2.886 -10.852 1.00 97.19 111 LYS A O 1
ATOM 906 N N . ASP A 1 112 ? -10.220 3.970 -12.016 1.00 98.19 112 ASP A N 1
ATOM 907 C CA . ASP A 1 112 ? -9.380 4.176 -13.195 1.00 98.19 112 ASP A CA 1
ATOM 908 C C . ASP A 1 112 ? -8.271 5.187 -12.902 1.00 98.19 112 ASP A C 1
ATOM 910 O O . ASP A 1 112 ? -7.124 4.933 -13.267 1.00 98.19 112 ASP A O 1
ATOM 914 N N . LYS A 1 113 ? -8.560 6.242 -12.128 1.00 98.19 113 LYS A N 1
ATOM 915 C CA . LYS A 1 113 ? -7.525 7.163 -11.631 1.00 98.19 113 LYS A CA 1
ATOM 916 C C . LYS A 1 113 ? -6.488 6.477 -10.748 1.00 98.19 113 LYS A C 1
ATOM 918 O O . LYS A 1 113 ? -5.294 6.718 -10.898 1.00 98.19 113 LYS A O 1
ATOM 923 N N . VAL A 1 114 ? -6.925 5.596 -9.846 1.00 98.69 114 VAL A N 1
ATOM 924 C CA . VAL A 1 114 ? -5.994 4.836 -8.993 1.00 98.69 114 VAL A CA 1
ATOM 925 C C . VAL A 1 114 ? -5.113 3.923 -9.843 1.00 98.69 114 VAL A C 1
ATOM 927 O O . VAL A 1 114 ? -3.907 3.838 -9.625 1.00 98.69 114 VAL A O 1
ATOM 930 N N . VAL A 1 115 ? -5.696 3.251 -10.838 1.00 98.75 115 VAL A N 1
ATOM 931 C CA . VAL A 1 115 ? -4.948 2.385 -11.758 1.00 98.75 115 VAL A CA 1
ATOM 932 C C . VAL A 1 115 ? -3.944 3.191 -12.579 1.00 98.75 115 VAL A C 1
ATOM 934 O O . VAL A 1 115 ? -2.807 2.747 -12.719 1.00 98.75 115 VAL A O 1
ATOM 937 N N . GLU A 1 116 ? -4.318 4.368 -13.082 1.00 98.56 116 GLU A N 1
ATOM 938 C CA . GLU A 1 116 ? -3.411 5.276 -13.794 1.00 98.56 116 GLU A CA 1
ATOM 939 C C . GLU A 1 116 ? -2.234 5.699 -12.904 1.00 98.56 116 GLU A C 1
ATOM 941 O O . GLU A 1 116 ? -1.077 5.541 -13.304 1.00 98.56 116 GLU A O 1
ATOM 946 N N . TYR A 1 117 ? -2.516 6.129 -11.668 1.00 98.75 117 TYR A N 1
ATOM 947 C CA . TYR A 1 117 ? -1.493 6.475 -10.682 1.00 98.75 117 TYR A CA 1
ATOM 948 C C . TYR A 1 117 ? -0.532 5.315 -10.410 1.00 98.75 117 TYR A C 1
ATOM 950 O O . TYR A 1 117 ? 0.678 5.491 -10.455 1.00 98.75 117 TYR A O 1
ATOM 958 N N . VAL A 1 118 ? -1.038 4.111 -10.143 1.00 98.75 118 VAL A N 1
ATOM 959 C CA . VAL A 1 118 ? -0.174 2.966 -9.815 1.00 98.75 118 VAL A CA 1
ATOM 960 C C . VAL A 1 118 ? 0.646 2.523 -11.030 1.00 98.75 118 VAL A C 1
ATOM 962 O O . V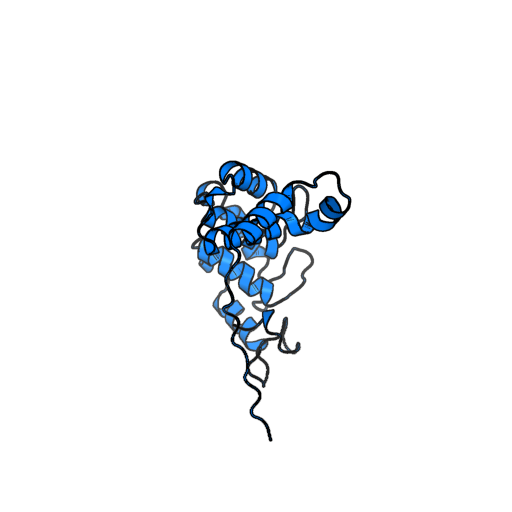AL A 1 118 ? 1.813 2.158 -10.894 1.00 98.75 118 VAL A O 1
ATOM 965 N N . SER A 1 119 ? 0.059 2.565 -12.228 1.00 98.50 119 SER A N 1
ATOM 966 C CA . SER A 1 119 ? 0.718 2.083 -13.448 1.00 98.50 119 SER A CA 1
ATOM 967 C C . SER A 1 119 ? 1.841 3.011 -13.908 1.00 98.50 119 SER A C 1
ATOM 969 O O . SER A 1 119 ? 2.864 2.523 -14.389 1.00 98.50 119 SER A O 1
ATOM 971 N N . LYS A 1 120 ? 1.704 4.334 -13.707 1.00 98.19 120 LYS A N 1
ATOM 972 C CA . LYS A 1 120 ? 2.753 5.316 -14.052 1.00 98.19 120 LYS A CA 1
ATOM 973 C C . LYS A 1 120 ? 4.033 5.144 -13.221 1.00 98.19 120 LYS A C 1
ATOM 975 O O . LYS A 1 120 ? 5.083 5.625 -13.628 1.00 98.19 120 LYS A O 1
ATOM 980 N N . LEU A 1 121 ? 3.941 4.458 -12.079 1.00 98.69 121 LEU A N 1
ATOM 981 C CA . LEU A 1 121 ? 5.054 4.226 -11.159 1.00 98.69 121 LEU A CA 1
ATOM 982 C C . LEU A 1 121 ? 5.855 2.957 -11.472 1.00 98.69 121 LEU A C 1
ATOM 984 O O . LEU A 1 121 ? 6.850 2.694 -10.796 1.00 98.69 121 LEU A O 1
ATOM 988 N N . GLN A 1 122 ? 5.458 2.161 -12.474 1.00 98.75 122 GLN A N 1
ATOM 989 C CA . GLN A 1 122 ? 6.274 1.032 -12.913 1.00 98.75 122 GLN A CA 1
ATOM 990 C C . GLN A 1 122 ? 7.473 1.511 -13.742 1.00 98.75 122 GLN A C 1
ATOM 992 O O . GLN A 1 122 ? 7.324 2.134 -14.794 1.00 98.75 122 GLN A O 1
ATOM 997 N N . ASN A 1 123 ? 8.674 1.136 -13.316 1.00 98.50 123 ASN A N 1
ATOM 998 C CA . ASN A 1 123 ? 9.917 1.497 -13.978 1.00 98.50 123 ASN A CA 1
ATOM 999 C C . ASN A 1 123 ? 10.265 0.569 -15.157 1.00 98.50 123 ASN A C 1
ATOM 1001 O O . ASN A 1 123 ? 9.831 -0.590 -15.227 1.00 98.50 123 ASN A O 1
ATOM 1005 N N . PRO A 1 124 ? 11.144 1.019 -16.077 1.00 98.12 124 PRO A N 1
ATOM 1006 C CA . PRO A 1 124 ? 11.607 0.213 -17.204 1.00 98.12 124 PRO A CA 1
ATOM 1007 C C . PRO A 1 124 ? 12.384 -1.058 -16.847 1.00 98.12 124 PRO A C 1
ATOM 1009 O O . PRO A 1 124 ? 12.670 -1.830 -17.756 1.00 98.12 124 PRO A O 1
ATOM 1012 N N . ASP A 1 125 ? 12.748 -1.303 -15.592 1.00 97.81 125 ASP A N 1
ATOM 1013 C CA . ASP A 1 125 ? 13.382 -2.547 -15.137 1.00 97.81 125 ASP A CA 1
ATOM 1014 C C . ASP A 1 125 ? 12.399 -3.522 -14.464 1.00 97.81 125 ASP A C 1
ATOM 1016 O O . ASP A 1 125 ? 12.780 -4.654 -14.170 1.00 97.81 125 ASP A O 1
ATOM 1020 N N . GLY A 1 126 ? 11.136 -3.111 -14.287 1.00 98.12 126 GLY A N 1
ATOM 1021 C CA . GLY A 1 126 ? 10.078 -3.873 -13.622 1.00 98.12 126 GLY A CA 1
ATOM 1022 C C . GLY A 1 126 ? 9.831 -3.476 -12.172 1.00 98.12 126 GLY A C 1
ATOM 1023 O O . GLY A 1 126 ? 8.801 -3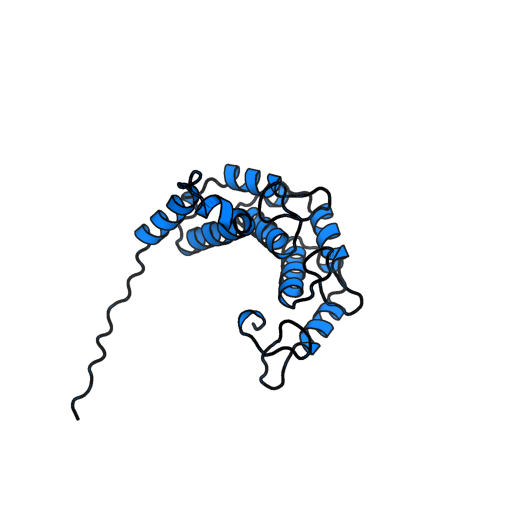.869 -11.626 1.00 98.12 126 GLY A O 1
ATOM 1024 N N . SER A 1 127 ? 10.730 -2.700 -11.563 1.00 98.31 127 SER A N 1
ATOM 1025 C CA . SER A 1 127 ? 10.525 -2.160 -10.222 1.00 98.31 127 SER A CA 1
ATOM 1026 C C . SER A 1 127 ? 9.378 -1.150 -10.189 1.00 98.31 127 SER A C 1
ATOM 1028 O O . SER A 1 127 ? 8.894 -0.706 -11.230 1.00 98.31 127 SER A O 1
ATOM 1030 N N . PHE A 1 128 ? 8.946 -0.781 -8.987 1.00 98.62 128 PHE A N 1
ATOM 1031 C CA . PHE A 1 128 ? 7.981 0.294 -8.782 1.00 98.62 128 PHE A CA 1
ATOM 1032 C C . PHE A 1 128 ? 8.600 1.374 -7.911 1.00 98.62 128 PHE A C 1
ATOM 1034 O O . PHE A 1 128 ? 9.263 1.055 -6.919 1.00 98.62 128 PHE A O 1
ATOM 1041 N N . SER A 1 129 ? 8.357 2.628 -8.276 1.00 98.50 129 SER A N 1
ATOM 1042 C CA . SER A 1 129 ? 8.689 3.772 -7.436 1.00 98.50 129 SER A CA 1
ATOM 1043 C C . SER A 1 129 ? 7.566 4.079 -6.451 1.00 98.50 129 SER A C 1
ATOM 1045 O O . SER A 1 129 ? 6.399 3.875 -6.775 1.00 98.50 129 SER A O 1
ATOM 1047 N N . GLY A 1 130 ? 7.904 4.538 -5.244 1.00 97.50 130 GLY A N 1
ATOM 1048 C CA . GLY A 1 130 ? 6.918 4.859 -4.202 1.00 97.50 130 GLY A CA 1
ATOM 1049 C C . GLY A 1 130 ? 6.014 6.035 -4.574 1.00 97.50 130 GLY A C 1
ATOM 1050 O O . GLY A 1 130 ? 4.822 6.026 -4.262 1.00 97.50 130 GLY A O 1
ATOM 1051 N N . ASP A 1 131 ? 6.585 7.000 -5.288 1.00 97.56 131 ASP A N 1
ATOM 1052 C CA . ASP A 1 131 ? 5.976 8.237 -5.764 1.00 97.56 131 ASP A CA 1
ATOM 1053 C C . ASP A 1 131 ? 6.766 8.795 -6.973 1.00 97.56 131 ASP A C 1
ATOM 1055 O O . ASP A 1 131 ? 7.589 8.102 -7.583 1.00 97.56 131 ASP A O 1
ATOM 1059 N N . GLU A 1 132 ? 6.519 10.057 -7.330 1.00 95.50 132 GLU A N 1
ATOM 1060 C CA . GLU A 1 132 ? 7.191 10.751 -8.435 1.00 95.50 132 GLU A CA 1
ATOM 1061 C C . GLU A 1 132 ? 8.690 11.026 -8.215 1.00 95.50 132 GLU A C 1
ATOM 1063 O O . GLU A 1 132 ? 9.406 11.303 -9.180 1.00 95.50 132 GLU A O 1
ATOM 1068 N N . TRP A 1 133 ? 9.191 10.919 -6.981 1.00 96.00 133 TRP A N 1
ATOM 1069 C CA . TRP A 1 133 ? 10.589 11.198 -6.637 1.00 96.00 133 TRP A CA 1
ATOM 1070 C C . TRP A 1 133 ? 11.511 9.998 -6.865 1.00 96.00 133 TRP A C 1
ATOM 1072 O O . TRP A 1 133 ? 12.736 10.138 -6.834 1.00 96.00 133 TRP A O 1
ATOM 1082 N N . GLY A 1 134 ? 10.937 8.832 -7.167 1.00 95.69 134 GLY A N 1
ATOM 1083 C CA . GLY A 1 134 ? 11.668 7.719 -7.761 1.00 95.69 134 GLY A CA 1
ATOM 1084 C C . GLY A 1 134 ? 12.369 6.786 -6.774 1.00 95.69 134 GLY A C 1
ATOM 1085 O O . GLY A 1 134 ? 13.179 5.974 -7.222 1.00 95.69 134 GLY A O 1
ATOM 1086 N N . GLU A 1 135 ? 12.076 6.844 -5.466 1.00 97.31 135 GLU A N 1
ATOM 1087 C CA . GLU A 1 135 ? 12.553 5.816 -4.522 1.00 97.31 135 GLU A CA 1
ATOM 1088 C C . GLU A 1 135 ? 12.061 4.444 -4.988 1.00 97.31 135 GLU A C 1
ATOM 1090 O O . GLU A 1 135 ? 10.871 4.268 -5.239 1.00 97.31 135 GLU A O 1
ATOM 1095 N N . VAL A 1 136 ? 12.965 3.470 -5.081 1.00 97.12 136 VAL A N 1
ATOM 1096 C CA . VAL A 1 136 ? 12.631 2.089 -5.426 1.00 97.12 136 VAL A CA 1
ATOM 1097 C C . VAL A 1 136 ? 12.807 1.200 -4.205 1.00 97.12 136 VAL A C 1
ATOM 1099 O O . VAL A 1 136 ? 13.861 1.201 -3.572 1.00 97.12 136 VAL A O 1
ATOM 1102 N N . ASP A 1 137 ? 11.782 0.401 -3.922 1.00 96.75 137 ASP A N 1
ATOM 1103 C CA . ASP A 1 137 ? 11.789 -0.611 -2.872 1.00 96.75 137 ASP A CA 1
ATOM 1104 C C . ASP A 1 137 ? 10.845 -1.765 -3.257 1.00 96.75 137 ASP A C 1
ATOM 1106 O O . ASP A 1 137 ? 9.785 -1.562 -3.859 1.00 96.75 137 ASP A O 1
ATOM 1110 N N . THR A 1 138 ? 11.186 -3.000 -2.898 1.00 95.81 138 THR A N 1
ATOM 1111 C CA . THR A 1 138 ? 10.342 -4.181 -3.124 1.00 95.81 138 THR A CA 1
ATOM 1112 C C . THR A 1 138 ? 8.973 -4.075 -2.435 1.00 95.81 138 THR A C 1
ATOM 1114 O O . THR A 1 138 ? 7.989 -4.603 -2.969 1.00 95.81 138 THR A O 1
ATOM 1117 N N . ARG A 1 139 ? 8.842 -3.286 -1.357 1.00 96.62 139 ARG A N 1
ATOM 1118 C CA . ARG A 1 139 ? 7.553 -2.878 -0.759 1.00 96.62 139 ARG A CA 1
ATOM 1119 C C . ARG A 1 139 ? 6.624 -2.233 -1.779 1.00 96.62 139 ARG A C 1
ATOM 1121 O O . ARG A 1 139 ? 5.434 -2.533 -1.787 1.00 96.62 139 ARG A O 1
ATOM 1128 N N . PHE A 1 140 ? 7.142 -1.389 -2.666 1.00 98.06 140 PHE A N 1
ATOM 1129 C CA . PHE A 1 140 ? 6.333 -0.700 -3.674 1.00 98.06 140 PHE A CA 1
ATOM 1130 C C . PHE A 1 140 ? 5.832 -1.659 -4.747 1.00 98.06 140 PHE A C 1
ATOM 1132 O O . PHE A 1 140 ? 4.694 -1.535 -5.196 1.00 98.06 140 PHE A O 1
ATOM 1139 N N . SER A 1 141 ? 6.614 -2.696 -5.066 1.00 97.81 141 SER A N 1
ATOM 1140 C CA . SER A 1 141 ? 6.148 -3.786 -5.930 1.00 97.81 141 SER A CA 1
ATOM 1141 C C . SER A 1 141 ? 4.985 -4.549 -5.287 1.00 97.81 141 SER A C 1
ATOM 1143 O O . SER A 1 141 ? 3.990 -4.839 -5.953 1.00 97.81 141 SER A O 1
ATOM 1145 N N . TYR A 1 142 ? 5.059 -4.836 -3.981 1.00 97.81 142 TYR A N 1
ATOM 1146 C CA . TYR A 1 142 ? 3.935 -5.422 -3.244 1.00 97.81 142 TYR A CA 1
ATOM 1147 C C . TYR A 1 142 ? 2.715 -4.490 -3.232 1.00 97.81 142 TYR A C 1
ATOM 1149 O O . TYR A 1 142 ? 1.610 -4.936 -3.547 1.00 97.81 142 TYR A O 1
ATOM 1157 N N . CYS A 1 143 ? 2.907 -3.205 -2.921 1.00 98.38 143 CYS A N 1
ATOM 1158 C CA . CYS A 1 143 ? 1.831 -2.219 -2.872 1.00 98.38 143 CYS A CA 1
ATOM 1159 C C . CYS A 1 143 ? 1.099 -2.091 -4.206 1.00 98.38 143 CYS A C 1
ATOM 1161 O O . CYS A 1 143 ? -0.125 -2.222 -4.241 1.00 98.38 143 CYS A O 1
ATOM 1163 N N . ALA A 1 144 ? 1.842 -1.916 -5.299 1.00 98.62 144 ALA A N 1
ATOM 1164 C CA . ALA A 1 144 ? 1.282 -1.782 -6.635 1.00 98.62 144 ALA A CA 1
ATOM 1165 C C . ALA A 1 144 ? 0.506 -3.038 -7.057 1.00 98.62 144 ALA A C 1
ATOM 1167 O O . ALA A 1 144 ? -0.670 -2.958 -7.417 1.00 98.62 144 ALA A O 1
ATOM 1168 N N . LEU A 1 145 ? 1.124 -4.221 -6.953 1.00 98.56 145 LEU A N 1
ATOM 1169 C CA . LEU A 1 145 ? 0.495 -5.472 -7.383 1.00 98.56 145 LEU A CA 1
ATOM 1170 C C . LEU A 1 145 ? -0.710 -5.849 -6.512 1.00 98.56 145 LEU A C 1
ATOM 1172 O O . LEU A 1 145 ? -1.706 -6.345 -7.038 1.00 98.56 145 LEU A O 1
ATOM 1176 N N . SER A 1 146 ? -0.650 -5.608 -5.200 1.00 98.31 146 SER A N 1
ATOM 1177 C CA . SER A 1 146 ? -1.775 -5.850 -4.290 1.00 98.31 146 SER A CA 1
ATOM 1178 C C . SER A 1 146 ? -2.945 -4.914 -4.601 1.00 98.31 146 SER A C 1
ATOM 1180 O O . SER A 1 146 ? -4.070 -5.382 -4.789 1.00 98.31 146 SER A O 1
ATOM 1182 N N . CYS A 1 147 ? -2.669 -3.616 -4.773 1.00 98.50 147 CYS A N 1
ATOM 1183 C CA . CYS A 1 147 ? -3.667 -2.611 -5.136 1.00 98.50 147 CYS A CA 1
ATOM 1184 C C . CYS A 1 147 ? -4.372 -2.985 -6.450 1.00 98.50 147 CYS A C 1
ATOM 1186 O O . CYS A 1 147 ? -5.590 -3.174 -6.484 1.00 98.50 147 CYS A O 1
ATOM 1188 N N . LEU A 1 148 ? -3.603 -3.225 -7.516 1.00 98.62 148 LEU A N 1
ATOM 1189 C CA . LEU A 1 148 ? -4.148 -3.613 -8.818 1.00 98.62 148 LEU A CA 1
ATOM 1190 C C . LEU A 1 148 ? -4.885 -4.954 -8.767 1.00 98.62 148 LEU A C 1
ATOM 1192 O O . LEU A 1 148 ? -5.896 -5.129 -9.448 1.00 98.62 148 LEU A O 1
ATOM 1196 N N . LYS A 1 149 ? -4.436 -5.911 -7.946 1.00 98.38 149 LYS A N 1
ATOM 1197 C CA . LYS A 1 149 ? -5.145 -7.183 -7.767 1.00 98.38 149 LYS A CA 1
ATOM 1198 C C . LYS A 1 149 ? -6.517 -6.984 -7.124 1.00 98.38 149 LYS A C 1
ATOM 1200 O O . LYS A 1 149 ? -7.470 -7.602 -7.599 1.00 98.38 149 LYS A O 1
ATOM 1205 N N . MET A 1 150 ? -6.619 -6.145 -6.092 1.00 97.81 150 MET A N 1
ATOM 1206 C CA . MET A 1 150 ? -7.887 -5.812 -5.427 1.00 97.81 150 MET A CA 1
ATOM 1207 C C . MET A 1 150 ? -8.847 -5.069 -6.362 1.00 97.81 150 MET A C 1
ATOM 1209 O O . MET A 1 150 ? -10.055 -5.275 -6.295 1.00 97.81 150 MET A O 1
ATOM 1213 N N . LEU A 1 151 ? -8.309 -4.263 -7.279 1.00 9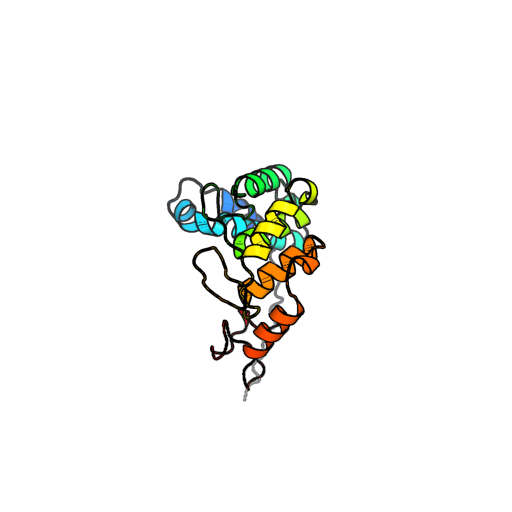7.81 151 LEU A N 1
ATOM 1214 C CA . LEU A 1 151 ? -9.087 -3.559 -8.301 1.00 97.81 151 LEU A CA 1
ATOM 1215 C C . LEU A 1 151 ? -9.393 -4.409 -9.545 1.00 97.81 151 LEU A C 1
ATOM 1217 O O . LEU A 1 151 ? -10.113 -3.945 -10.423 1.00 97.81 151 LEU A O 1
ATOM 1221 N N . HIS A 1 152 ? -8.892 -5.648 -9.621 1.00 97.62 152 HIS A N 1
ATOM 1222 C CA . HIS A 1 152 ? -8.975 -6.524 -10.797 1.00 97.62 152 HIS A CA 1
ATOM 1223 C C . HIS A 1 152 ? -8.333 -5.937 -12.068 1.00 97.62 152 HIS A C 1
ATOM 1225 O O . HIS A 1 152 ? -8.828 -6.162 -13.170 1.00 97.62 152 HIS A O 1
ATOM 1231 N N . ARG A 1 153 ? -7.221 -5.207 -11.914 1.00 98.31 153 ARG A N 1
ATOM 1232 C CA . ARG A 1 153 ? -6.545 -4.440 -12.975 1.00 98.31 153 ARG A CA 1
ATOM 1233 C C . ARG A 1 153 ? -5.042 -4.707 -13.089 1.00 98.31 153 ARG A C 1
ATOM 1235 O O . ARG A 1 153 ? -4.252 -3.817 -13.384 1.00 98.31 153 ARG A O 1
ATOM 1242 N N . LEU A 1 154 ? -4.620 -5.952 -12.850 1.00 98.44 154 LEU A N 1
ATOM 1243 C CA . LEU A 1 154 ? -3.217 -6.363 -13.033 1.00 98.44 154 LEU A CA 1
ATOM 1244 C C . LEU A 1 154 ? -2.727 -6.230 -14.485 1.00 98.44 154 LEU A C 1
ATOM 1246 O O . LEU A 1 154 ? -1.526 -6.190 -14.712 1.00 98.44 154 LEU A O 1
ATOM 1250 N N . ASP A 1 155 ? -3.641 -6.170 -15.452 1.00 98.19 155 ASP A N 1
ATOM 1251 C CA . ASP A 1 155 ? -3.365 -5.934 -16.871 1.00 98.19 155 ASP A CA 1
ATOM 1252 C C . ASP A 1 155 ? -2.804 -4.535 -17.167 1.00 98.19 155 ASP A C 1
ATOM 1254 O O . ASP A 1 155 ? -2.272 -4.316 -18.251 1.00 98.19 155 ASP A O 1
ATOM 1258 N N . ALA A 1 156 ? -2.892 -3.602 -16.215 1.00 98.50 156 ALA A N 1
ATOM 1259 C CA . ALA A 1 156 ? -2.391 -2.243 -16.380 1.00 98.50 156 ALA A CA 1
ATOM 1260 C C . ALA A 1 156 ? -0.856 -2.122 -16.261 1.00 98.50 156 ALA A C 1
ATOM 1262 O O . ALA A 1 156 ? -0.298 -1.081 -16.600 1.00 98.50 156 ALA A O 1
ATOM 1263 N N . VAL A 1 157 ? -0.167 -3.178 -15.808 1.00 98.69 157 VAL A N 1
ATOM 1264 C CA . VAL A 1 157 ? 1.291 -3.203 -15.600 1.00 98.69 157 VAL A CA 1
ATOM 1265 C C . VAL A 1 157 ? 1.929 -4.462 -16.189 1.00 98.69 157 VAL A C 1
ATOM 1267 O O . VAL A 1 157 ? 1.285 -5.496 -16.370 1.00 98.69 157 VAL A O 1
ATOM 1270 N N . ASP A 1 158 ? 3.235 -4.410 -16.444 1.00 98.69 158 ASP A N 1
ATOM 1271 C CA . ASP A 1 158 ? 4.025 -5.566 -16.872 1.00 98.69 158 ASP A CA 1
ATOM 1272 C C . ASP A 1 158 ? 4.356 -6.459 -15.662 1.00 98.69 158 ASP A C 1
ATOM 1274 O O . ASP A 1 158 ? 5.410 -6.346 -15.028 1.00 98.69 158 ASP A O 1
ATOM 1278 N N . VAL A 1 159 ? 3.412 -7.334 -15.302 1.00 98.56 159 VAL A N 1
ATOM 1279 C CA . VAL A 1 159 ? 3.566 -8.284 -14.187 1.00 98.56 159 VAL A CA 1
ATOM 1280 C C . VAL A 1 159 ? 4.782 -9.208 -14.363 1.00 98.56 159 VAL A C 1
ATOM 1282 O O . VAL A 1 159 ? 5.521 -9.371 -13.389 1.00 98.56 159 VAL A O 1
ATOM 1285 N N . PRO A 1 160 ? 5.048 -9.812 -15.544 1.00 98.56 160 PRO A N 1
ATOM 1286 C CA . PRO A 1 160 ? 6.265 -10.597 -15.754 1.00 98.56 160 PRO A CA 1
ATOM 1287 C C . PRO A 1 160 ? 7.539 -9.835 -15.391 1.00 98.56 160 PRO A C 1
ATOM 1289 O O . PRO A 1 160 ? 8.394 -10.373 -14.691 1.00 98.56 160 PRO A O 1
ATOM 1292 N N . LYS A 1 161 ? 7.651 -8.569 -15.793 1.00 98.44 161 LYS A N 1
ATOM 1293 C CA . LYS A 1 161 ? 8.824 -7.749 -15.488 1.00 98.44 161 LYS A CA 1
ATOM 1294 C C . LYS A 1 161 ? 8.957 -7.429 -14.002 1.00 98.44 161 LYS A C 1
ATOM 1296 O O . LYS A 1 161 ? 10.061 -7.495 -13.469 1.00 98.44 161 LYS A O 1
ATOM 1301 N N . ALA A 1 162 ? 7.841 -7.166 -13.321 1.00 98.31 162 ALA A N 1
ATOM 1302 C CA . ALA A 1 162 ? 7.826 -7.001 -11.868 1.00 98.31 162 ALA A CA 1
ATOM 1303 C C . ALA A 1 162 ? 8.316 -8.263 -11.141 1.00 98.31 162 ALA A C 1
ATOM 1305 O O . ALA A 1 162 ? 9.109 -8.184 -10.205 1.00 98.31 162 ALA A O 1
ATOM 1306 N N . VAL A 1 163 ? 7.901 -9.443 -11.612 1.00 97.81 163 VAL A N 1
ATOM 1307 C CA . VAL A 1 163 ? 8.380 -10.728 -11.083 1.00 97.81 163 VAL A CA 1
ATOM 1308 C C . VAL A 1 163 ? 9.883 -10.894 -11.309 1.00 97.81 163 VAL A C 1
ATOM 1310 O O . VAL A 1 163 ? 10.586 -11.312 -10.390 1.00 97.81 163 VAL A O 1
ATOM 1313 N N . GLU A 1 164 ? 10.392 -10.559 -12.496 1.00 98.19 164 GLU A N 1
ATOM 1314 C CA . GLU A 1 164 ? 11.831 -10.621 -12.770 1.00 98.19 164 GLU A CA 1
ATOM 1315 C C . GLU A 1 164 ? 12.632 -9.648 -11.896 1.00 98.19 164 GLU A C 1
ATOM 1317 O O . GLU A 1 164 ? 13.695 -10.022 -11.404 1.00 98.19 164 GLU A O 1
ATOM 1322 N N . TYR A 1 165 ? 12.118 -8.445 -11.621 1.00 97.94 165 TYR A N 1
ATOM 1323 C CA . TYR A 1 165 ? 12.755 -7.516 -10.685 1.00 97.94 165 TYR A CA 1
ATOM 1324 C C . TYR A 1 165 ? 12.814 -8.078 -9.255 1.00 97.94 165 TYR A C 1
ATOM 1326 O O . TYR A 1 165 ? 13.885 -8.121 -8.650 1.00 97.94 165 TYR A O 1
ATOM 1334 N N . ILE A 1 166 ? 11.695 -8.590 -8.727 1.00 96.88 166 ILE A N 1
ATOM 1335 C CA . ILE A 1 166 ? 11.648 -9.182 -7.377 1.00 96.88 166 ILE A CA 1
ATOM 1336 C C . ILE A 1 166 ? 12.635 -10.353 -7.257 1.00 96.88 166 ILE A C 1
ATOM 1338 O O . ILE A 1 166 ? 13.325 -10.472 -6.247 1.00 96.88 166 ILE A O 1
ATOM 1342 N N . LYS A 1 167 ? 12.763 -11.194 -8.294 1.00 96.75 167 LYS A N 1
ATOM 1343 C CA . LYS A 1 167 ? 13.739 -12.298 -8.309 1.00 96.75 167 LYS A CA 1
ATOM 1344 C C . LYS A 1 167 ? 15.186 -11.819 -8.190 1.00 96.75 167 LYS A C 1
ATOM 1346 O O . LYS A 1 167 ? 15.973 -12.498 -7.540 1.00 96.75 167 LYS A O 1
ATOM 1351 N N . LYS A 1 168 ? 15.543 -10.670 -8.776 1.00 97.00 168 LYS A N 1
ATOM 1352 C CA . LYS A 1 168 ? 16.888 -10.078 -8.622 1.00 97.00 168 LYS A CA 1
ATOM 1353 C C . LYS A 1 168 ? 17.176 -9.619 -7.194 1.00 97.00 168 LYS A C 1
ATOM 1355 O O . LYS A 1 168 ? 18.334 -9.522 -6.809 1.00 97.00 168 LYS A O 1
ATOM 1360 N N . CYS A 1 169 ? 16.137 -9.348 -6.409 1.00 96.88 169 CYS A N 1
ATOM 1361 C CA . CYS A 1 169 ? 16.273 -8.947 -5.013 1.00 96.88 169 CYS A CA 1
ATOM 1362 C C . CYS A 1 169 ? 16.468 -10.144 -4.064 1.00 96.88 169 CYS A C 1
ATOM 1364 O O . CYS A 1 169 ? 16.667 -9.930 -2.873 1.00 96.88 169 CYS A O 1
ATOM 1366 N N . MET A 1 170 ? 16.398 -11.389 -4.558 1.00 96.50 170 MET A N 1
ATOM 1367 C CA . MET A 1 170 ? 16.621 -12.592 -3.755 1.00 96.50 170 MET A CA 1
ATOM 1368 C C . MET A 1 170 ? 18.117 -12.819 -3.508 1.00 96.50 170 MET A C 1
ATOM 1370 O O . MET A 1 170 ? 18.909 -12.906 -4.446 1.00 96.50 170 MET A O 1
ATOM 1374 N N . ASN A 1 171 ? 18.491 -12.982 -2.244 1.00 95.88 171 ASN A N 1
ATOM 1375 C CA . ASN A 1 171 ? 19.862 -13.225 -1.812 1.00 95.88 171 ASN A CA 1
ATOM 1376 C C . ASN A 1 171 ? 20.165 -14.722 -1.640 1.00 95.88 171 ASN A C 1
ATOM 1378 O O . ASN A 1 171 ? 19.288 -15.587 -1.685 1.00 95.88 171 ASN A O 1
ATOM 1382 N N . PHE A 1 172 ? 21.446 -15.039 -1.419 1.00 95.06 172 PHE A N 1
ATOM 1383 C CA . PHE A 1 172 ? 21.940 -16.416 -1.271 1.00 95.06 172 PHE A CA 1
ATOM 1384 C C . PHE A 1 172 ? 21.347 -17.167 -0.066 1.00 95.06 172 PHE A C 1
ATOM 1386 O O . PHE A 1 172 ? 21.353 -18.397 -0.051 1.00 95.06 172 PHE A O 1
ATOM 1393 N N . ASP A 1 173 ? 20.873 -16.441 0.946 1.00 95.31 173 ASP A N 1
ATOM 1394 C CA . ASP A 1 173 ? 20.213 -16.982 2.138 1.00 95.31 173 ASP A CA 1
ATOM 1395 C C . ASP A 1 173 ? 18.725 -17.300 1.902 1.00 95.31 173 ASP A C 1
ATOM 1397 O O . ASP A 1 173 ? 18.058 -17.846 2.780 1.00 95.31 173 ASP A O 1
ATOM 1401 N N . GLY A 1 174 ? 18.210 -16.992 0.707 1.00 93.81 174 GLY A N 1
ATOM 1402 C CA . GLY A 1 174 ? 16.812 -17.155 0.325 1.00 93.81 174 GLY A CA 1
ATOM 1403 C C . GLY A 1 174 ? 15.900 -16.001 0.746 1.00 93.81 174 GLY A C 1
ATOM 1404 O O . GLY A 1 174 ? 14.720 -16.022 0.393 1.00 93.81 174 GLY A O 1
ATOM 1405 N N . GLY A 1 175 ? 16.423 -15.012 1.474 1.00 95.38 175 GLY A N 1
ATOM 1406 C CA . GLY A 1 175 ? 15.718 -13.780 1.807 1.00 95.38 175 GLY A CA 1
ATOM 1407 C C . GLY A 1 175 ? 15.721 -12.782 0.651 1.00 95.38 175 GLY A C 1
ATOM 1408 O O . GLY A 1 175 ? 16.384 -12.981 -0.368 1.00 95.38 175 GLY A O 1
ATOM 1409 N N . PHE A 1 176 ? 14.963 -11.701 0.814 1.00 96.62 176 PHE A N 1
ATOM 1410 C CA . PHE A 1 176 ? 14.861 -10.628 -0.173 1.00 96.62 176 PHE A CA 1
ATOM 1411 C C . PHE A 1 176 ? 15.352 -9.301 0.406 1.00 96.62 176 PHE A C 1
ATOM 1413 O O . PHE A 1 176 ? 15.079 -8.983 1.566 1.00 96.62 176 PHE A O 1
ATOM 1420 N N . GLY A 1 177 ? 16.066 -8.531 -0.413 1.00 96.69 177 GLY A N 1
ATOM 1421 C CA . GLY A 1 177 ? 16.436 -7.147 -0.130 1.00 96.69 177 GLY A CA 1
ATOM 1422 C C . GLY A 1 177 ? 15.355 -6.144 -0.543 1.00 96.69 177 GLY A C 1
ATOM 1423 O O . GLY A 1 177 ? 14.433 -6.466 -1.299 1.00 96.69 177 GLY A O 1
ATOM 1424 N N . SER A 1 178 ? 15.478 -4.903 -0.062 1.00 95.75 178 SER A N 1
ATOM 1425 C CA . SER A 1 178 ? 14.646 -3.777 -0.523 1.00 95.75 178 SER A CA 1
ATOM 1426 C C . SER A 1 178 ? 14.891 -3.443 -1.995 1.00 95.75 178 SER A C 1
ATOM 1428 O O . SER A 1 178 ? 13.978 -3.021 -2.692 1.00 95.75 178 SER A O 1
ATOM 1430 N N . VAL A 1 179 ? 16.107 -3.672 -2.479 1.00 96.75 179 VAL A N 1
ATOM 1431 C CA . VAL A 1 179 ? 16.523 -3.567 -3.881 1.00 96.75 179 VAL A CA 1
ATOM 1432 C C . VAL A 1 179 ? 17.524 -4.684 -4.191 1.00 96.75 179 VAL A C 1
ATOM 1434 O O . VAL A 1 179 ? 17.961 -5.408 -3.290 1.00 96.75 179 VAL A O 1
ATOM 1437 N N . GLU A 1 180 ? 17.919 -4.822 -5.457 1.00 95.62 180 GLU A N 1
ATOM 1438 C CA . GLU A 1 180 ? 18.990 -5.738 -5.861 1.00 95.62 180 GLU A CA 1
ATOM 1439 C C . GLU A 1 180 ? 20.263 -5.494 -5.030 1.00 95.62 180 GLU A C 1
ATOM 1441 O O . GLU A 1 180 ? 20.710 -4.360 -4.866 1.00 95.62 180 GLU A O 1
ATOM 1446 N N . SER A 1 181 ? 20.863 -6.574 -4.519 1.00 93.56 181 SER A N 1
ATOM 1447 C CA . SER A 1 181 ? 22.064 -6.562 -3.661 1.00 93.56 181 SER A CA 1
ATOM 1448 C C . SER A 1 181 ? 21.913 -5.950 -2.256 1.00 93.56 181 SER A C 1
ATOM 1450 O O . SER A 1 181 ? 22.909 -5.875 -1.534 1.00 93.56 181 SER A O 1
ATOM 1452 N N . ALA A 1 182 ? 20.716 -5.524 -1.835 1.00 95.75 182 ALA A N 1
ATOM 1453 C CA . ALA A 1 182 ? 20.481 -5.092 -0.455 1.00 95.75 182 ALA A CA 1
ATOM 1454 C C . ALA A 1 182 ? 20.416 -6.286 0.516 1.00 95.75 182 ALA A C 1
ATOM 1456 O O . ALA A 1 182 ? 20.113 -7.409 0.115 1.00 95.75 182 ALA A O 1
ATOM 1457 N N . GLU A 1 183 ? 20.677 -6.043 1.805 1.00 96.12 183 GLU A N 1
ATOM 1458 C CA . GLU A 1 183 ? 20.591 -7.071 2.851 1.00 96.12 183 GLU A CA 1
ATOM 1459 C C . GLU A 1 183 ? 19.184 -7.683 2.928 1.00 96.12 183 GLU A C 1
ATOM 1461 O O . GLU A 1 183 ? 18.176 -6.981 2.818 1.00 96.12 183 GLU A O 1
ATOM 1466 N N . SER A 1 184 ? 19.126 -8.997 3.150 1.00 96.38 184 SER A N 1
ATOM 1467 C CA . SER A 1 184 ? 17.878 -9.713 3.388 1.00 96.38 184 SER A CA 1
ATOM 1468 C C . SER A 1 184 ? 17.159 -9.173 4.619 1.00 96.38 184 SER A C 1
ATOM 1470 O O . SER A 1 184 ? 17.701 -9.168 5.722 1.00 96.38 184 SER A O 1
ATOM 1472 N N . HIS A 1 185 ? 15.901 -8.774 4.448 1.00 93.94 185 HIS A N 1
ATOM 1473 C CA . HIS A 1 185 ? 15.083 -8.254 5.537 1.00 93.94 185 HIS A CA 1
ATOM 1474 C C . HIS A 1 185 ? 13.705 -8.924 5.547 1.00 93.94 185 HIS A C 1
ATOM 1476 O O . HIS A 1 185 ? 13.078 -9.122 4.504 1.00 93.94 185 HIS A O 1
ATOM 1482 N N . SER A 1 186 ? 13.198 -9.263 6.736 1.00 90.94 186 SER A N 1
ATOM 1483 C CA . SER A 1 186 ? 11.930 -9.999 6.878 1.00 90.94 186 SER A CA 1
ATOM 1484 C C . SER A 1 186 ? 10.743 -9.238 6.292 1.00 90.94 186 SER A C 1
ATOM 1486 O O . SER A 1 186 ? 9.884 -9.841 5.667 1.00 90.94 186 SER A O 1
ATOM 1488 N N . GLY A 1 187 ? 10.738 -7.907 6.409 1.00 87.19 187 GLY A N 1
ATOM 1489 C CA . GLY A 1 187 ? 9.722 -7.045 5.794 1.00 87.19 187 GLY A CA 1
ATOM 1490 C C . GLY A 1 187 ? 9.673 -7.085 4.259 1.00 87.19 187 GLY A C 1
ATOM 1491 O O . GLY A 1 187 ? 8.697 -6.610 3.692 1.00 87.19 187 GLY A O 1
ATOM 1492 N N . GLN A 1 188 ? 10.691 -7.652 3.604 1.00 87.88 188 GLN A N 1
ATOM 1493 C CA . GLN A 1 188 ? 10.766 -7.822 2.147 1.00 87.88 188 GLN A CA 1
ATOM 1494 C C . GLN A 1 188 ? 10.522 -9.270 1.706 1.00 87.88 188 GLN A C 1
ATOM 1496 O O . GLN A 1 188 ? 10.433 -9.563 0.515 1.00 87.88 188 GLN A O 1
ATOM 1501 N N . SER A 1 189 ? 10.416 -10.185 2.670 1.00 72.62 189 SER A N 1
ATOM 1502 C CA . SER A 1 189 ? 10.290 -11.622 2.448 1.00 72.62 189 SER A CA 1
ATOM 1503 C C . SER A 1 189 ? 8.863 -12.085 2.773 1.00 72.62 189 SER A C 1
ATOM 1505 O O . SER A 1 189 ? 8.191 -11.496 3.618 1.00 72.62 189 SER A O 1
ATOM 1507 N N . LYS A 1 190 ? 8.381 -13.120 2.076 1.00 51.62 190 LYS A N 1
ATOM 1508 C CA . LYS A 1 190 ? 7.090 -13.767 2.367 1.00 51.62 190 LYS A CA 1
ATOM 1509 C C . LYS A 1 190 ? 7.184 -14.752 3.524 1.00 51.62 190 LYS A C 1
ATOM 1511 O O . LYS A 1 190 ? 8.208 -15.464 3.592 1.00 51.62 190 LYS A O 1
#

Radius of gyration: 19.65 Å; chains: 1; bounding box: 41×49×57 Å

Secondary structure (DSSP, 8-state):
--------------HHHHHHHHHHTTS-TTSHHHHHTGGGHHHHHHHHHHHHHHTT-GGGS-HHHHHHHHHHTB-TTS-B-SSTTPPP-HHHHHHHHHHHHHTT-TTSS-HHHHHHHHHHTB-TTS-BBSSTT--B-HHHHHHHHHHHHHTT-GGGS-HHHHHHHHHHTB-TTS-B-SSTTPPP-GGG--

Sequence (190 aa):
MSEIKIEQFPVKLETEKHLKYLKDLNNHQDELEYWLTEALRLNGIYWGVTAAYILKHPEIYDFKEMTQFILSCQNEDGGFGGCTDHDSHLLYTLSAIQVLAICDTLSEVDKDKVVEYVSKLQNPDGSFSGDEWGEVDTRFSYCALSCLKMLHRLDAVDVPKAVEYIKKCMNFDGGFGSVESAESHSGQSK